Protein AF-A0A956GSJ1-F1 (afdb_monomer_lite)

Radius of gyration: 41.91 Å; chains: 1; bounding box: 74×34×111 Å

pLDDT: mean 83.81, std 15.92, range [35.88, 98.06]

Structure (mmCIF, N/CA/C/O backbone):
data_AF-A0A956GSJ1-F1
#
_entry.id   AF-A0A956GSJ1-F1
#
loop_
_atom_site.group_PDB
_atom_site.id
_atom_site.type_symbol
_atom_site.label_atom_id
_atom_site.label_alt_id
_atom_site.label_comp_id
_atom_site.label_asym_id
_atom_site.label_entity_id
_atom_site.label_seq_id
_atom_site.pdbx_PDB_ins_code
_atom_site.Cartn_x
_atom_site.Cartn_y
_atom_site.Cartn_z
_atom_site.occupancy
_atom_site.B_iso_or_equiv
_atom_site.auth_seq_id
_atom_site.auth_comp_id
_atom_site.auth_asym_id
_atom_site.auth_atom_id
_atom_site.pdbx_PDB_model_num
ATOM 1 N N . MET A 1 1 ? -12.574 -3.931 74.692 1.00 43.81 1 MET A N 1
ATOM 2 C CA . MET A 1 1 ? -13.393 -3.593 73.513 1.00 43.81 1 MET A CA 1
ATOM 3 C C . MET A 1 1 ? -14.487 -4.640 73.437 1.00 43.81 1 MET A C 1
ATOM 5 O O . MET A 1 1 ? -14.171 -5.791 73.168 1.00 43.81 1 MET A O 1
ATOM 9 N N . ALA A 1 2 ? -15.718 -4.300 73.823 1.00 47.09 2 ALA A N 1
ATOM 10 C CA . ALA A 1 2 ? -16.847 -5.205 73.630 1.00 47.09 2 ALA A CA 1
ATOM 11 C C . ALA A 1 2 ? -17.074 -5.308 72.117 1.00 47.09 2 ALA A C 1
ATOM 13 O O . ALA A 1 2 ? -17.318 -4.288 71.476 1.00 47.09 2 ALA A O 1
ATOM 14 N N . GLY A 1 3 ? -16.876 -6.493 71.537 1.00 51.91 3 GLY A N 1
ATOM 15 C CA . GLY A 1 3 ? -17.199 -6.715 70.131 1.00 51.91 3 GLY A CA 1
ATOM 16 C C . GLY A 1 3 ? -18.695 -6.501 69.959 1.00 51.91 3 GLY A C 1
ATOM 17 O O . GLY A 1 3 ? -19.477 -7.153 70.648 1.00 51.91 3 GLY A O 1
ATOM 18 N N . SER A 1 4 ? -19.090 -5.554 69.112 1.00 77.19 4 SER A N 1
ATOM 19 C CA . SER A 1 4 ? -20.494 -5.385 68.753 1.00 77.19 4 SER A CA 1
ATOM 20 C C . SER A 1 4 ? -20.992 -6.689 68.142 1.00 77.19 4 SER A C 1
ATOM 22 O O . SER A 1 4 ? -20.352 -7.234 67.239 1.00 77.19 4 SER A O 1
ATOM 24 N N . GLU A 1 5 ? -22.110 -7.195 68.653 1.00 86.00 5 GLU A N 1
ATOM 25 C CA . GLU A 1 5 ? -22.807 -8.327 68.057 1.00 86.00 5 GLU A CA 1
ATOM 26 C C . GLU A 1 5 ? -23.131 -7.998 66.592 1.00 86.00 5 GLU A C 1
ATOM 28 O O . GLU A 1 5 ? -23.510 -6.869 66.268 1.00 86.00 5 GLU A O 1
ATOM 33 N N . LEU A 1 6 ? -22.895 -8.951 65.687 1.00 87.75 6 LEU A N 1
ATOM 34 C CA . LEU A 1 6 ? -23.173 -8.745 64.269 1.00 87.75 6 LEU A CA 1
ATOM 35 C C . LEU A 1 6 ? -24.684 -8.635 64.062 1.00 87.75 6 LEU A C 1
ATOM 37 O O . LEU A 1 6 ? -25.459 -9.337 64.703 1.00 87.75 6 LEU A O 1
ATOM 41 N N . VAL A 1 7 ? -25.098 -7.756 63.151 1.00 89.19 7 VAL A N 1
ATOM 42 C CA . VAL A 1 7 ? -26.516 -7.571 62.834 1.00 89.19 7 VAL A CA 1
ATOM 43 C C . VAL A 1 7 ? -27.074 -8.841 62.186 1.00 89.19 7 VAL A C 1
ATOM 45 O O . VAL A 1 7 ? -26.512 -9.342 61.211 1.00 89.19 7 VAL A O 1
ATOM 48 N N . GLU A 1 8 ? -28.202 -9.318 62.713 1.00 94.94 8 GLU A N 1
ATOM 49 C CA . GLU A 1 8 ? -28.952 -10.479 62.221 1.00 94.94 8 GLU A CA 1
ATOM 50 C C . GLU A 1 8 ? -30.427 -10.114 61.944 1.00 94.94 8 GLU A C 1
ATOM 52 O O . GLU A 1 8 ? -30.976 -9.147 62.505 1.00 94.94 8 GLU A O 1
ATOM 57 N N . GLY A 1 9 ? -31.071 -10.928 61.101 1.00 96.31 9 GLY A N 1
ATOM 58 C CA . GLY A 1 9 ? -32.515 -10.946 60.850 1.00 96.31 9 GLY A CA 1
ATOM 59 C C . GLY A 1 9 ? -32.980 -10.088 59.671 1.00 96.31 9 GLY A C 1
ATOM 60 O O . GLY A 1 9 ? -32.191 -9.450 58.976 1.00 96.31 9 GLY A O 1
ATOM 61 N N . ASN A 1 10 ? -34.296 -10.061 59.447 1.00 97.12 10 ASN A N 1
ATOM 62 C CA . ASN A 1 10 ? -34.900 -9.280 58.368 1.00 97.12 10 ASN A CA 1
ATOM 63 C C . ASN A 1 10 ? -34.777 -7.775 58.634 1.00 97.12 10 ASN A C 1
ATOM 65 O O . ASN A 1 10 ? -35.223 -7.280 59.672 1.00 97.12 10 ASN A O 1
ATOM 69 N N . ARG A 1 11 ? -34.218 -7.044 57.667 1.00 97.06 11 ARG A N 1
ATOM 70 C CA . ARG A 1 11 ? -34.079 -5.584 57.689 1.00 97.06 11 ARG A CA 1
ATOM 71 C C . ARG A 1 11 ? -34.601 -4.995 56.390 1.00 97.06 11 ARG A C 1
ATOM 73 O O . ARG A 1 11 ? -34.436 -5.591 55.331 1.00 97.06 11 ARG A O 1
ATOM 80 N N . THR A 1 12 ? -35.203 -3.818 56.476 1.00 97.50 12 THR A N 1
ATOM 81 C CA . THR A 1 12 ? -35.438 -2.984 55.298 1.00 97.50 12 THR A CA 1
ATOM 82 C C . THR A 1 12 ? -34.156 -2.221 55.014 1.00 97.50 12 THR A C 1
ATOM 84 O O . THR A 1 12 ? -33.690 -1.487 55.891 1.00 97.50 12 THR A O 1
ATOM 87 N N . ILE A 1 13 ? -33.580 -2.432 53.833 1.00 97.38 13 ILE A N 1
ATOM 88 C CA . ILE A 1 13 ? -32.368 -1.749 53.387 1.00 97.38 13 ILE A CA 1
ATOM 89 C C . ILE A 1 13 ? -32.670 -0.969 52.110 1.00 97.38 13 ILE A C 1
ATOM 91 O O . ILE A 1 13 ? -33.260 -1.505 51.172 1.00 97.38 13 ILE A O 1
ATOM 95 N N . GLU A 1 14 ? -32.246 0.286 52.092 1.00 97.12 14 GLU A N 1
ATOM 96 C CA . GLU A 1 14 ? -32.242 1.173 50.932 1.00 97.12 14 GLU A CA 1
ATOM 97 C C . GLU A 1 14 ? -30.791 1.485 50.551 1.00 97.12 14 GLU A C 1
ATOM 99 O O . GLU A 1 14 ? -29.921 1.581 51.425 1.00 97.12 14 GLU A O 1
ATOM 104 N N . VAL A 1 15 ? -30.522 1.585 49.249 1.00 97.38 15 VAL A N 1
ATOM 105 C CA . VAL A 1 15 ? -29.175 1.800 48.707 1.00 97.38 15 VAL A CA 1
ATOM 106 C C . VAL A 1 15 ? -29.214 2.973 47.747 1.00 97.38 15 VAL A C 1
ATOM 108 O O . VAL A 1 15 ? -29.925 2.914 46.746 1.00 97.38 15 VAL A O 1
ATOM 111 N N . SER A 1 16 ? -28.395 3.981 48.020 1.00 98.00 16 SER A N 1
ATOM 112 C CA . SER A 1 16 ? -28.206 5.137 47.147 1.00 98.00 16 SER A CA 1
ATOM 113 C C . SER A 1 16 ? -26.758 5.227 46.686 1.00 98.00 16 SER A C 1
ATOM 115 O O . SER A 1 16 ? -25.822 4.915 47.434 1.00 98.00 16 SER A O 1
ATOM 117 N N . PHE A 1 17 ? -26.574 5.677 45.452 1.00 97.19 17 PHE A N 1
ATOM 118 C CA . PHE A 1 17 ? -25.281 5.786 44.793 1.00 97.19 17 PHE A CA 1
ATOM 119 C C . PHE A 1 17 ? -24.948 7.243 44.485 1.00 97.19 17 PHE A C 1
ATOM 121 O O . PHE A 1 17 ? -25.820 8.020 44.112 1.00 97.19 17 PHE A O 1
ATOM 128 N N . TYR A 1 18 ? -23.682 7.617 44.654 1.00 98.06 18 TYR A N 1
ATOM 129 C CA . TYR A 1 18 ? -23.209 8.999 44.571 1.00 98.06 18 TYR A CA 1
ATOM 130 C C . TYR A 1 18 ? -21.924 9.106 43.752 1.00 98.06 18 TYR A C 1
ATOM 132 O O . TYR A 1 18 ? -21.112 8.179 43.734 1.00 98.06 18 TYR A O 1
ATOM 140 N N . ASP A 1 19 ? -21.703 10.276 43.155 1.00 97.00 19 ASP A N 1
ATOM 141 C CA . ASP A 1 19 ? -20.495 10.617 42.385 1.00 97.00 19 ASP A CA 1
ATOM 142 C C . ASP A 1 19 ? -19.275 11.005 43.250 1.00 97.00 19 ASP A C 1
ATOM 144 O O . ASP A 1 19 ? -18.168 11.164 42.736 1.00 97.00 19 ASP A O 1
ATOM 148 N N . ALA A 1 20 ? -19.448 11.148 44.570 1.00 97.25 20 ALA A N 1
ATOM 149 C CA . ALA A 1 20 ? -18.384 11.545 45.489 1.00 97.25 20 ALA A CA 1
ATOM 150 C C . ALA A 1 20 ? -18.493 10.900 46.884 1.00 97.25 20 ALA A C 1
ATOM 152 O O . ALA A 1 20 ? -19.578 10.623 47.409 1.00 97.25 20 ALA A O 1
ATOM 153 N N . ALA A 1 21 ? -17.336 10.732 47.536 1.00 97.06 21 ALA A N 1
ATOM 154 C CA . ALA A 1 21 ? -17.237 10.188 48.893 1.00 97.06 21 ALA A CA 1
ATOM 155 C C . ALA A 1 21 ? -17.904 11.088 49.952 1.00 97.06 21 ALA A C 1
ATOM 157 O O . ALA A 1 21 ? -18.514 10.592 50.892 1.00 97.06 21 ALA A O 1
ATOM 158 N N . LEU A 1 22 ? -17.789 12.410 49.819 1.00 97.12 22 LEU A N 1
ATOM 159 C CA . LEU A 1 22 ? -18.415 13.406 50.694 1.00 97.12 22 LEU A CA 1
ATOM 160 C C . LEU A 1 22 ? -19.178 14.405 49.822 1.00 97.12 22 LEU A C 1
ATOM 162 O O . LEU A 1 22 ? -18.631 14.889 48.834 1.00 97.12 22 LEU A O 1
ATOM 166 N N . GLY A 1 23 ? -20.415 14.742 50.193 1.00 94.25 23 GLY A N 1
ATOM 167 C CA . GLY A 1 23 ? -21.270 15.594 49.356 1.00 94.25 23 GLY A CA 1
ATOM 168 C C . GLY A 1 23 ? -21.731 14.861 48.094 1.00 94.25 23 GLY A C 1
ATOM 169 O O . GLY A 1 23 ? -22.198 13.731 48.204 1.00 94.25 23 GLY A O 1
ATOM 170 N N . GLY A 1 24 ? -21.593 15.483 46.924 1.00 96.06 24 GLY A N 1
ATOM 171 C CA . GLY A 1 24 ? -21.916 14.865 45.634 1.00 96.06 24 GLY A CA 1
ATOM 172 C C . GLY A 1 24 ? -23.400 14.859 45.268 1.00 96.06 24 GLY A C 1
ATOM 173 O O . GLY A 1 24 ? -24.265 15.186 46.088 1.00 96.06 24 GLY A O 1
ATOM 174 N N . THR A 1 25 ? -23.671 14.487 44.022 1.00 97.69 25 THR A N 1
ATOM 175 C CA . THR A 1 25 ? -25.023 14.284 43.487 1.00 97.69 25 THR A CA 1
ATOM 176 C C . THR A 1 25 ? -25.398 12.814 43.640 1.00 97.69 25 THR A C 1
ATOM 178 O O . THR A 1 25 ? -24.569 11.932 43.406 1.00 97.69 25 THR A O 1
ATOM 181 N N . GLU A 1 26 ? -26.636 12.539 44.050 1.00 98.00 26 GLU A N 1
ATOM 182 C CA . GLU A 1 26 ? -27.173 11.180 43.980 1.00 98.00 26 GLU A CA 1
ATOM 183 C C . GLU A 1 26 ? -27.349 10.801 42.506 1.00 98.00 26 GLU A C 1
ATOM 185 O O . GLU A 1 26 ? -28.047 11.491 41.765 1.00 98.00 26 GLU A O 1
ATOM 190 N N . LEU A 1 27 ? -26.671 9.736 42.083 1.00 97.12 27 LEU A N 1
ATOM 191 C CA . LEU A 1 27 ? -26.747 9.200 40.727 1.00 97.12 27 LEU A CA 1
ATOM 192 C C . LEU A 1 27 ? -28.055 8.435 40.543 1.00 97.12 27 LEU A C 1
ATOM 194 O O . LEU A 1 27 ? -28.788 8.670 39.591 1.00 97.12 27 LEU A O 1
ATOM 198 N N . CYS A 1 28 ? -28.348 7.537 41.482 1.00 97.88 28 CYS A N 1
ATOM 199 C CA . CYS A 1 28 ? -29.565 6.743 41.505 1.00 97.88 28 CYS A CA 1
ATOM 200 C C . CYS A 1 28 ? -29.782 6.155 42.911 1.00 97.88 28 CYS A C 1
ATOM 202 O O . CYS A 1 28 ? -28.849 6.067 43.720 1.00 97.88 28 CYS A O 1
ATOM 204 N N . ALA A 1 29 ? -31.002 5.693 43.180 1.00 97.69 29 ALA A N 1
ATOM 205 C CA . ALA A 1 29 ? -31.349 4.965 44.393 1.00 97.69 29 ALA A CA 1
ATOM 206 C C . ALA A 1 29 ? -32.185 3.726 44.054 1.00 97.69 29 ALA A C 1
ATOM 208 O O . ALA A 1 29 ? -33.128 3.784 43.261 1.00 97.69 29 ALA A O 1
ATOM 209 N N . ALA A 1 30 ? -31.843 2.591 44.661 1.00 96.25 30 ALA A N 1
ATOM 210 C CA . ALA A 1 30 ? -32.640 1.377 44.568 1.00 96.25 30 ALA A CA 1
ATOM 211 C C . ALA A 1 30 ? -33.801 1.444 45.577 1.00 96.25 30 ALA A C 1
ATOM 213 O O . ALA A 1 30 ? -33.586 1.853 46.722 1.00 96.25 30 ALA A O 1
ATOM 214 N N . PRO A 1 31 ? -35.022 1.012 45.206 1.00 95.19 31 PRO A N 1
ATOM 215 C CA . PRO A 1 31 ? -36.160 1.040 46.120 1.00 95.19 31 PRO A CA 1
ATOM 216 C C . PRO A 1 31 ? -35.890 0.185 47.373 1.00 95.19 31 PRO A C 1
ATOM 218 O O . PRO A 1 31 ? -35.210 -0.841 47.262 1.00 95.19 31 PRO A O 1
ATOM 221 N N . PRO A 1 32 ? -36.451 0.539 48.549 1.00 97.38 32 PRO A N 1
ATOM 222 C CA . PRO A 1 32 ? -36.235 -0.213 49.782 1.00 97.38 32 PRO A CA 1
ATOM 223 C C . PRO A 1 32 ? -36.625 -1.691 49.651 1.00 97.38 32 PRO A C 1
ATOM 225 O O . PRO A 1 32 ? -37.730 -2.023 49.214 1.00 97.38 32 PRO A O 1
ATOM 228 N N . GLN A 1 33 ? -35.736 -2.591 50.076 1.00 97.62 33 GLN A N 1
ATOM 229 C CA . GLN A 1 33 ? -35.938 -4.042 50.016 1.00 97.62 33 GLN A CA 1
ATOM 230 C C . GLN A 1 33 ? -35.864 -4.656 51.412 1.00 97.62 33 GLN A C 1
ATOM 232 O O . GLN A 1 33 ? -34.955 -4.366 52.191 1.00 97.62 33 GLN A O 1
ATOM 237 N N . GLN A 1 34 ? -36.810 -5.541 51.731 1.00 97.56 34 GLN A N 1
ATOM 238 C CA . GLN A 1 34 ? -36.711 -6.377 52.923 1.00 97.56 34 GLN A CA 1
ATOM 239 C C . GLN A 1 34 ? -35.774 -7.552 52.627 1.00 97.56 34 GLN A C 1
ATOM 241 O O . GLN A 1 34 ? -36.088 -8.411 51.805 1.00 97.56 34 GLN A O 1
ATOM 246 N N . VAL A 1 35 ? -34.627 -7.592 53.301 1.00 97.44 35 VAL A N 1
ATOM 247 C CA . VAL A 1 35 ? -33.590 -8.610 53.101 1.00 97.44 35 VAL A CA 1
ATOM 248 C C . VAL A 1 35 ? -33.220 -9.264 54.426 1.00 97.44 35 VAL A C 1
ATOM 250 O O . VAL A 1 35 ? -33.191 -8.614 55.472 1.00 97.44 35 VAL A O 1
ATOM 253 N N . ASN A 1 36 ? -32.938 -10.565 54.393 1.00 97.31 36 ASN A N 1
ATOM 254 C CA . ASN A 1 36 ? -32.421 -11.268 55.560 1.00 97.31 36 ASN A CA 1
ATOM 255 C C . ASN A 1 36 ? -30.921 -10.986 55.694 1.00 97.31 36 ASN A C 1
ATOM 257 O O . ASN A 1 36 ? -30.136 -11.376 54.827 1.00 97.31 36 ASN A O 1
ATOM 261 N N . VAL A 1 37 ? -30.532 -10.311 56.772 1.00 96.62 37 VAL A N 1
ATOM 262 C CA . VAL A 1 37 ? -29.132 -10.042 57.098 1.00 96.62 37 VAL A CA 1
ATOM 263 C C . VAL A 1 37 ? -28.599 -11.216 57.909 1.00 96.62 37 VAL A C 1
ATOM 265 O O . VAL A 1 37 ? -29.199 -11.601 58.911 1.00 96.62 37 VAL A O 1
ATOM 268 N N . THR A 1 38 ? -27.485 -11.798 57.470 1.00 96.19 38 THR A N 1
ATOM 269 C CA . THR A 1 38 ? -26.804 -12.885 58.182 1.00 96.19 38 THR A CA 1
ATOM 270 C C . THR A 1 38 ? -25.388 -12.457 58.513 1.00 96.19 38 THR A C 1
ATOM 272 O O . THR A 1 38 ? -24.575 -12.260 57.608 1.00 96.19 38 THR A O 1
ATOM 275 N N . ARG A 1 39 ? -25.081 -12.302 59.801 1.00 93.56 39 ARG A N 1
ATOM 276 C CA . ARG A 1 39 ? -23.770 -11.849 60.295 1.00 93.56 39 ARG A CA 1
ATOM 277 C C . ARG A 1 39 ? -23.300 -10.541 59.640 1.00 93.56 39 ARG A C 1
ATOM 279 O O . ARG A 1 39 ? -22.131 -10.405 59.284 1.00 93.56 39 ARG A O 1
ATOM 286 N N . GLY A 1 40 ? -24.218 -9.594 59.441 1.00 91.00 40 GLY A N 1
ATOM 287 C CA . GLY A 1 40 ? -23.966 -8.321 58.755 1.00 91.00 40 GLY A CA 1
ATOM 288 C C . GLY A 1 40 ? -23.867 -8.397 57.223 1.00 91.00 40 GLY A C 1
ATOM 289 O O . GLY A 1 40 ? -23.732 -7.357 56.584 1.00 91.00 40 GLY A O 1
ATOM 290 N N . ALA A 1 41 ? -23.955 -9.585 56.617 1.00 93.00 41 ALA A N 1
ATOM 291 C CA . ALA A 1 41 ? -23.967 -9.751 55.166 1.00 93.00 41 ALA A CA 1
ATOM 292 C C . ALA A 1 41 ? -25.400 -9.784 54.617 1.00 93.00 41 ALA A C 1
ATOM 294 O O . ALA A 1 41 ? -26.297 -10.378 55.215 1.00 93.00 41 ALA A O 1
ATOM 295 N N . PHE A 1 42 ? -25.601 -9.181 53.447 1.00 95.44 42 PHE A N 1
ATOM 296 C CA . PHE A 1 42 ? -26.871 -9.173 52.723 1.00 95.44 42 PHE A CA 1
ATOM 297 C C . PHE A 1 42 ? -26.622 -9.028 51.215 1.00 95.44 42 PHE A C 1
ATOM 299 O O . PHE A 1 42 ? -25.494 -8.796 50.774 1.00 95.44 42 PHE A O 1
ATOM 306 N N . ARG A 1 43 ? -27.677 -9.189 50.413 1.00 94.19 43 ARG A N 1
ATOM 307 C CA . ARG A 1 43 ? -27.669 -8.957 48.962 1.00 94.19 43 ARG A CA 1
ATOM 308 C C . ARG A 1 43 ? -28.904 -8.150 48.586 1.00 94.19 43 ARG A C 1
ATOM 310 O O . ARG A 1 43 ? -29.983 -8.456 49.082 1.00 94.19 43 ARG A O 1
ATOM 317 N N . ILE A 1 44 ? -28.733 -7.154 47.723 1.00 93.62 44 ILE A N 1
ATOM 318 C CA . ILE A 1 44 ? -29.797 -6.267 47.236 1.00 93.62 44 ILE A CA 1
ATOM 319 C C . ILE A 1 44 ? -29.755 -6.270 45.717 1.00 93.62 44 ILE A C 1
ATOM 321 O O . ILE A 1 44 ? -28.672 -6.273 45.130 1.00 93.62 44 ILE A O 1
ATOM 325 N N . ASN A 1 45 ? -30.930 -6.291 45.092 1.00 93.06 45 ASN A N 1
ATOM 326 C CA . ASN A 1 45 ? -31.032 -6.099 43.654 1.00 93.06 45 ASN A CA 1
ATOM 327 C C . ASN A 1 45 ? -31.026 -4.597 43.341 1.00 93.06 45 ASN A C 1
ATOM 329 O O . ASN A 1 45 ? -31.867 -3.867 43.861 1.00 93.06 45 ASN A O 1
ATOM 333 N N . VAL A 1 46 ? -30.105 -4.160 42.486 1.00 93.62 46 VAL A N 1
ATOM 334 C CA . VAL A 1 46 ? -29.937 -2.756 42.077 1.00 93.62 46 VAL A CA 1
ATOM 335 C C . VAL A 1 46 ? -30.186 -2.559 40.579 1.00 93.62 46 VAL A C 1
ATOM 337 O O . VAL A 1 46 ? -29.674 -1.619 39.990 1.00 93.62 46 VAL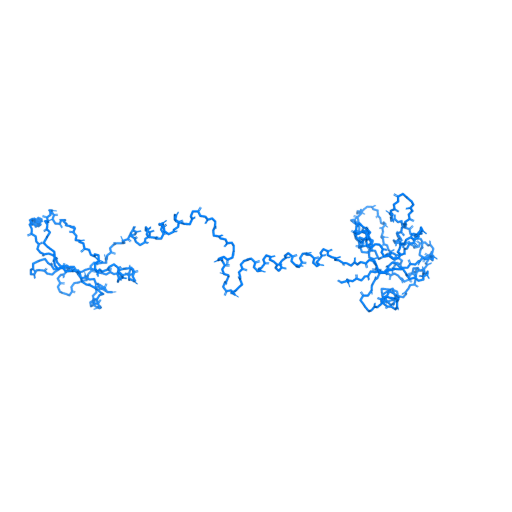 A O 1
ATOM 340 N N . SER A 1 47 ? -30.984 -3.427 39.949 1.00 90.62 47 SER A N 1
ATOM 341 C CA . SER A 1 47 ? -31.219 -3.387 38.498 1.00 90.62 47 SER A CA 1
ATOM 342 C C . SER A 1 47 ? -31.814 -2.068 37.981 1.00 90.62 47 SER A C 1
ATOM 344 O O . SER A 1 47 ? -31.669 -1.740 36.814 1.00 90.62 47 SER A O 1
ATOM 346 N N . SER A 1 48 ? -32.479 -1.285 38.837 1.00 93.94 48 SER A N 1
ATOM 347 C CA . SER A 1 48 ? -33.001 0.048 38.490 1.00 93.94 48 SER A CA 1
ATOM 348 C C . SER A 1 48 ? -31.933 1.146 38.396 1.00 93.94 48 SER A C 1
ATOM 350 O O . SER A 1 48 ? -32.289 2.286 38.142 1.00 93.94 48 SER A O 1
ATOM 352 N N . CYS A 1 49 ? -30.675 0.812 38.678 1.00 94.12 49 CYS A N 1
ATOM 353 C CA . CYS A 1 49 ? -29.521 1.710 38.749 1.00 94.12 49 CYS A CA 1
ATOM 354 C C . CYS A 1 49 ? -28.411 1.313 37.755 1.00 94.12 49 CYS A C 1
ATOM 356 O O . CYS A 1 49 ? -27.287 1.800 37.859 1.00 94.12 49 CYS A O 1
ATOM 358 N N . GLU A 1 50 ? -28.659 0.334 36.876 1.00 90.62 50 GLU A N 1
ATOM 359 C CA . GLU A 1 50 ? -27.610 -0.261 36.035 1.00 90.62 50 GLU A CA 1
ATOM 360 C C . GLU A 1 50 ? -26.981 0.764 35.086 1.00 90.62 50 GLU A C 1
ATOM 362 O O . GLU A 1 50 ? -25.754 0.861 35.043 1.00 90.62 50 GLU A O 1
ATOM 367 N N . ASP A 1 51 ? -27.802 1.574 34.415 1.00 89.94 51 ASP A N 1
ATOM 368 C CA . ASP A 1 51 ? -27.341 2.566 33.440 1.00 89.94 51 ASP A CA 1
ATOM 369 C C . ASP A 1 51 ? -26.461 3.644 34.102 1.00 89.94 51 ASP A C 1
ATOM 371 O O . ASP A 1 51 ? -25.393 3.995 33.589 1.00 89.94 51 ASP A O 1
ATOM 375 N N . GLU A 1 52 ? -26.854 4.147 35.277 1.00 92.31 52 GLU A N 1
ATOM 376 C CA . GLU A 1 52 ? -26.082 5.158 36.006 1.00 92.31 52 GLU A CA 1
ATOM 377 C C . GLU A 1 52 ? -24.767 4.597 36.557 1.00 92.31 52 GLU A C 1
ATOM 379 O O . GLU A 1 52 ? -23.739 5.282 36.535 1.00 92.31 52 GLU A O 1
ATOM 384 N N . LEU A 1 53 ? -24.774 3.345 37.025 1.00 90.00 53 LEU A N 1
ATOM 385 C CA . LEU A 1 53 ? -23.573 2.672 37.521 1.00 90.00 53 LEU A CA 1
ATOM 386 C C . LEU A 1 53 ? -22.594 2.316 36.396 1.00 90.00 53 LEU A C 1
ATOM 388 O O . LEU A 1 53 ? -21.382 2.349 36.620 1.00 90.00 53 LEU A O 1
ATOM 392 N N . GLU A 1 54 ? -23.088 2.001 35.195 1.00 85.81 54 GLU A N 1
ATOM 393 C CA . GLU A 1 54 ? -22.252 1.786 34.010 1.00 85.81 54 GLU A CA 1
ATOM 394 C C . GLU A 1 54 ? -21.608 3.096 33.532 1.00 85.81 54 GLU A C 1
ATOM 396 O O . GLU A 1 54 ? -20.423 3.118 33.187 1.00 85.81 54 GLU A O 1
ATOM 401 N N . ALA A 1 55 ? -22.348 4.207 33.588 1.00 87.62 55 ALA A N 1
ATOM 402 C CA . ALA A 1 55 ? -21.849 5.526 33.203 1.00 87.62 55 ALA A CA 1
ATOM 403 C C . ALA A 1 55 ? -20.830 6.127 34.198 1.00 87.62 55 ALA A C 1
ATOM 405 O O . ALA A 1 55 ? -20.040 6.994 33.809 1.00 87.62 55 ALA A O 1
ATOM 406 N N . ALA A 1 56 ? -20.818 5.684 35.463 1.00 90.88 56 ALA A N 1
ATOM 407 C CA . ALA A 1 56 ? -20.013 6.270 36.541 1.00 90.88 56 ALA A CA 1
ATOM 408 C C . ALA A 1 56 ? -19.070 5.246 37.227 1.00 90.88 56 ALA A C 1
ATOM 410 O O . ALA A 1 56 ? -19.371 4.725 38.307 1.00 90.88 56 ALA A O 1
ATOM 411 N N . PRO A 1 57 ? -17.859 4.992 36.687 1.00 84.75 57 PRO A N 1
ATOM 412 C CA . PRO A 1 57 ? -16.927 3.988 37.233 1.00 84.75 57 PRO A CA 1
ATOM 413 C C . PRO A 1 57 ? -16.331 4.341 38.616 1.00 84.75 57 PRO A C 1
ATOM 415 O O . PRO A 1 57 ? -15.754 3.487 39.302 1.00 84.75 57 PRO A O 1
ATOM 418 N N . ASP A 1 58 ? -16.469 5.594 39.049 1.00 91.44 58 ASP A N 1
ATOM 419 C CA . ASP A 1 58 ? -16.010 6.108 40.343 1.00 91.44 58 ASP A CA 1
ATOM 420 C C . ASP A 1 58 ? -17.186 6.355 41.313 1.00 91.44 58 ASP A C 1
ATOM 422 O O . ASP A 1 58 ? -17.259 7.385 41.972 1.00 91.44 58 ASP A O 1
ATOM 426 N N . THR A 1 59 ? -18.114 5.398 41.415 1.00 94.44 59 THR A N 1
ATOM 427 C CA . THR A 1 59 ? -19.309 5.516 42.271 1.00 94.44 59 THR A CA 1
ATOM 428 C C . THR A 1 59 ? -19.049 5.175 43.749 1.00 94.44 59 THR A C 1
ATOM 430 O O . THR A 1 59 ? -18.261 4.282 44.087 1.00 94.44 59 THR A O 1
ATOM 433 N N . PHE A 1 60 ? -19.770 5.845 44.651 1.00 96.62 60 PHE A N 1
ATOM 434 C CA . PH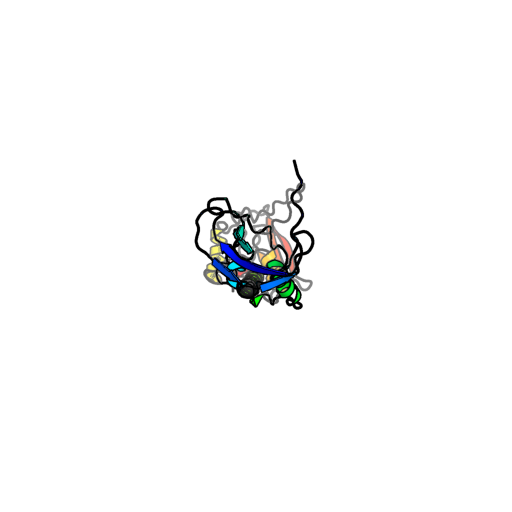E A 1 60 ? -19.782 5.635 46.102 1.00 96.62 60 PHE A CA 1
ATOM 435 C C . PHE A 1 60 ? -21.169 5.211 46.589 1.00 96.62 60 PHE A C 1
ATOM 437 O O . PHE A 1 60 ? -22.172 5.617 46.012 1.00 96.62 60 PHE A O 1
ATOM 444 N N . VAL A 1 61 ? -21.243 4.416 47.660 1.00 97.06 61 VAL A N 1
ATOM 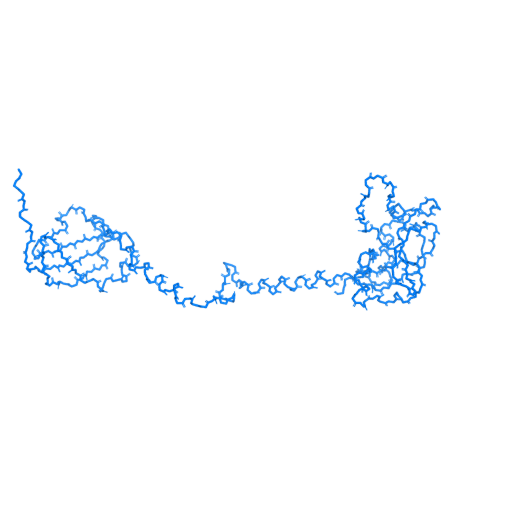445 C CA . VAL A 1 61 ? -22.513 3.859 48.158 1.00 97.06 61 VAL A CA 1
ATOM 446 C C . VAL A 1 61 ? -22.870 4.370 49.547 1.00 97.06 61 VAL A C 1
ATOM 448 O O . VAL A 1 61 ? -22.013 4.524 50.420 1.00 97.06 61 VAL A O 1
ATOM 451 N N . GLN A 1 62 ? -24.158 4.604 49.753 1.00 97.75 62 GLN A N 1
ATOM 452 C CA . GLN A 1 62 ? -24.772 4.897 51.037 1.00 97.75 62 GLN A CA 1
ATOM 453 C C . GLN A 1 62 ? -25.909 3.911 51.277 1.00 97.75 62 GLN A C 1
ATOM 455 O O . GLN A 1 62 ? -26.658 3.577 50.362 1.00 97.75 62 GLN A O 1
ATOM 460 N N . LEU A 1 63 ? -26.020 3.432 52.510 1.00 97.25 63 LEU A N 1
ATOM 461 C CA . LEU A 1 63 ? -27.039 2.481 52.926 1.00 97.25 63 LEU A CA 1
ATOM 462 C C . LEU A 1 63 ? -27.909 3.115 54.003 1.00 97.25 63 LEU A C 1
ATOM 464 O O . LEU A 1 63 ? -27.388 3.749 54.921 1.00 97.25 63 LEU A O 1
ATOM 468 N N . VAL A 1 64 ? -29.213 2.880 53.940 1.00 97.06 64 VAL A N 1
ATOM 469 C CA . VAL A 1 64 ? -30.127 3.142 55.055 1.00 97.06 64 VAL A CA 1
ATOM 470 C C . VAL A 1 64 ? -30.691 1.806 55.519 1.00 97.06 64 VAL A C 1
ATOM 472 O O . VAL A 1 64 ? -31.269 1.066 54.729 1.00 97.06 64 VAL A O 1
ATOM 475 N N . VAL A 1 65 ? -30.493 1.468 56.792 1.00 95.31 65 VAL A N 1
ATOM 476 C CA . VAL A 1 65 ? -30.958 0.223 57.415 1.00 95.31 65 VAL A CA 1
ATOM 477 C C . VAL A 1 65 ? -31.981 0.583 58.488 1.00 95.31 65 VAL A C 1
ATOM 479 O O . VAL A 1 65 ? -31.634 0.970 59.603 1.00 95.31 65 VAL A O 1
ATOM 482 N N . GLY A 1 66 ? -33.267 0.475 58.157 1.00 91.00 66 GLY A N 1
ATOM 483 C CA . GLY A 1 66 ? -34.331 0.997 59.017 1.00 91.00 66 GLY A CA 1
ATOM 484 C C . GLY A 1 66 ? -34.247 2.522 59.146 1.00 91.00 66 GLY A C 1
ATOM 485 O O . GLY A 1 66 ? -34.579 3.225 58.202 1.00 91.00 66 GLY A O 1
ATOM 486 N N . ALA A 1 67 ? -33.830 3.023 60.313 1.00 89.88 67 ALA A N 1
ATOM 487 C CA . ALA A 1 67 ? -33.644 4.458 60.567 1.00 89.88 67 ALA A CA 1
ATOM 488 C C . ALA A 1 67 ? -32.165 4.889 60.574 1.00 89.88 67 ALA A C 1
ATOM 490 O O . ALA A 1 67 ? -31.873 6.081 60.664 1.00 89.88 67 ALA A O 1
ATOM 491 N N . ASP A 1 68 ? -31.238 3.932 60.497 1.00 93.94 68 ASP A N 1
ATOM 492 C CA . ASP A 1 68 ? -29.807 4.192 60.600 1.00 93.94 68 ASP A CA 1
ATOM 493 C C . ASP A 1 68 ? -29.189 4.362 59.214 1.00 93.94 68 ASP A C 1
ATOM 495 O O . ASP A 1 68 ? -29.414 3.556 58.313 1.00 93.94 68 ASP A O 1
ATOM 499 N N . GLN A 1 69 ? -28.359 5.389 59.053 1.00 95.44 69 GLN A N 1
ATOM 500 C CA . GLN A 1 69 ? -27.651 5.673 57.810 1.00 95.44 69 GLN A CA 1
ATOM 501 C C . GLN A 1 69 ? -26.174 5.286 57.930 1.00 95.44 69 GLN A C 1
ATOM 503 O O . GLN A 1 69 ? -25.496 5.658 58.892 1.00 95.44 69 GLN A O 1
ATOM 508 N N . LEU A 1 70 ? -25.667 4.567 56.931 1.00 94.38 70 LEU A N 1
ATOM 509 C CA . LEU A 1 70 ? -24.295 4.082 56.845 1.00 94.38 70 LEU A CA 1
ATOM 510 C C . LEU A 1 70 ? -23.643 4.567 55.532 1.00 94.38 70 LEU A C 1
ATOM 512 O O . LEU A 1 70 ? -24.141 4.258 54.452 1.00 94.38 70 LEU A O 1
ATOM 516 N N . PRO A 1 71 ? -22.516 5.294 55.591 1.00 94.56 71 PRO A N 1
ATOM 517 C CA . PRO A 1 71 ? -21.892 5.805 56.808 1.00 94.56 71 PRO A CA 1
ATOM 518 C C . PRO A 1 71 ? -22.765 6.884 57.481 1.00 94.56 71 PRO A C 1
ATOM 520 O O . PRO A 1 71 ? -23.681 7.449 56.872 1.00 94.56 71 PRO A O 1
ATOM 523 N N . ALA A 1 72 ? -22.471 7.173 58.751 1.00 94.12 72 ALA A N 1
ATOM 524 C CA . ALA A 1 72 ? -23.139 8.245 59.483 1.00 94.12 72 ALA A CA 1
ATOM 525 C C . ALA A 1 72 ? -22.998 9.584 58.740 1.00 94.12 72 ALA A C 1
ATOM 527 O O . ALA A 1 72 ? -22.013 9.821 58.037 1.00 94.12 72 ALA A O 1
ATOM 528 N N . THR A 1 73 ? -23.976 10.474 58.899 1.00 93.00 73 THR A N 1
ATOM 529 C CA . THR A 1 73 ? -23.980 11.780 58.229 1.00 93.00 73 THR A CA 1
ATOM 530 C C . THR A 1 73 ? -22.667 12.534 58.459 1.00 93.00 73 THR A C 1
ATOM 532 O O . THR A 1 73 ? -22.243 12.732 59.595 1.00 93.00 73 THR A O 1
ATOM 535 N N . GLY A 1 74 ? -22.024 12.951 57.365 1.00 92.75 74 GLY A N 1
ATOM 536 C CA . GLY A 1 74 ? -20.738 13.655 57.381 1.00 92.75 74 GLY A CA 1
ATOM 537 C C . GL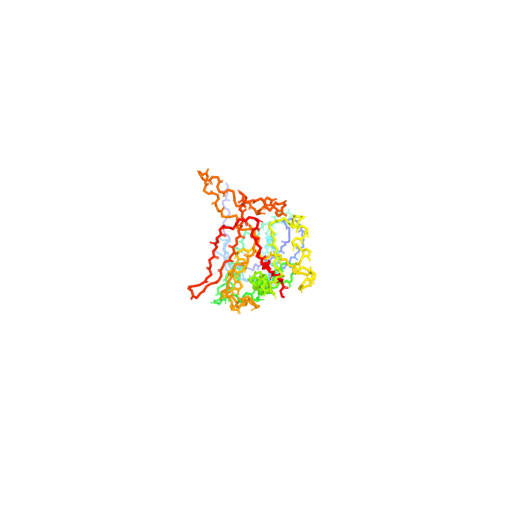Y A 1 74 ? -19.497 12.757 57.323 1.00 92.75 74 GLY A C 1
ATOM 538 O O . GLY A 1 74 ? -18.394 13.282 57.180 1.00 92.75 74 GLY A O 1
ATOM 539 N N . ALA A 1 75 ? -19.645 11.432 57.390 1.00 96.56 75 ALA A N 1
ATOM 540 C CA . ALA A 1 75 ? -18.546 10.499 57.156 1.00 96.56 75 ALA A CA 1
ATOM 541 C C . ALA A 1 75 ? -18.436 10.109 55.662 1.00 96.56 75 ALA A C 1
ATOM 543 O O . ALA A 1 75 ? -19.456 10.050 54.971 1.00 96.56 75 ALA A O 1
ATOM 544 N N . PRO A 1 76 ? -17.219 9.839 55.140 1.00 96.94 76 PRO A N 1
ATOM 545 C CA . PRO A 1 76 ? -17.028 9.493 53.733 1.00 96.94 76 PRO A CA 1
ATOM 546 C C . PRO A 1 76 ? -17.708 8.174 53.354 1.00 96.94 76 PRO A C 1
ATOM 548 O O . PRO A 1 76 ? -17.507 7.152 54.015 1.00 96.94 76 PRO A O 1
ATOM 551 N N . ARG A 1 77 ? -18.472 8.187 52.260 1.00 97.62 77 ARG A N 1
ATOM 552 C CA . ARG A 1 77 ? -19.065 6.997 51.644 1.00 97.62 77 ARG A CA 1
ATOM 553 C C . ARG A 1 77 ? -17.970 6.057 51.138 1.00 97.62 77 ARG A C 1
ATOM 555 O O . ARG A 1 77 ? -17.000 6.528 50.536 1.00 97.62 77 ARG A O 1
ATOM 562 N N . PRO A 1 78 ? -18.096 4.737 51.348 1.00 96.00 78 PRO A N 1
ATOM 563 C CA . PRO A 1 78 ? -17.203 3.778 50.720 1.00 96.00 78 PRO A CA 1
ATOM 564 C C . PRO A 1 78 ? -17.394 3.807 49.202 1.00 96.00 78 PRO A C 1
ATOM 566 O O . PRO A 1 78 ? -18.518 3.842 48.696 1.00 96.00 78 PRO A O 1
ATOM 569 N N . ARG A 1 79 ? -16.279 3.773 48.469 1.00 94.56 79 ARG A N 1
ATOM 570 C CA . ARG A 1 79 ? -16.310 3.559 47.023 1.00 94.56 79 ARG A CA 1
ATOM 571 C C . ARG A 1 79 ? -16.859 2.161 46.756 1.00 94.56 79 ARG A C 1
ATOM 573 O O . ARG A 1 79 ? -16.467 1.214 47.443 1.00 94.56 79 ARG A O 1
ATOM 580 N N . VAL A 1 80 ? -17.727 2.023 45.759 1.00 91.94 80 VAL A N 1
ATOM 581 C CA . VAL A 1 80 ? -18.149 0.709 45.274 1.00 91.94 80 VAL A CA 1
ATOM 582 C C . VAL A 1 80 ? -16.903 0.020 44.722 1.00 91.94 80 VAL A C 1
ATOM 584 O O . VAL A 1 80 ? -16.356 0.406 43.689 1.00 91.94 80 VAL A O 1
ATOM 587 N N . GLY A 1 81 ? -16.386 -0.949 45.483 1.00 79.94 81 GLY A N 1
ATOM 588 C CA . GLY A 1 81 ? -15.263 -1.777 45.064 1.00 79.94 81 GLY A CA 1
ATOM 589 C C . GLY A 1 81 ? -15.642 -2.467 43.764 1.00 79.94 81 GLY A C 1
ATOM 590 O O . GLY A 1 81 ? -16.763 -2.958 43.665 1.00 79.94 81 GLY A O 1
ATOM 591 N N . ALA A 1 82 ? -14.730 -2.404 42.787 1.00 56.91 82 ALA A N 1
ATOM 592 C CA . ALA A 1 82 ? -14.946 -2.718 41.381 1.00 56.91 82 ALA A CA 1
ATOM 593 C C . ALA A 1 82 ? -16.065 -3.741 41.162 1.00 56.91 82 ALA A C 1
ATOM 595 O O . ALA A 1 82 ? -16.014 -4.829 41.727 1.00 56.91 82 ALA A O 1
ATOM 596 N N . VAL A 1 83 ? -17.045 -3.368 40.337 1.00 55.59 83 VAL A N 1
ATOM 597 C CA . VAL A 1 83 ? -18.013 -4.251 39.680 1.00 55.59 83 VAL A CA 1
ATOM 598 C C . VAL A 1 83 ? -17.309 -4.766 38.418 1.00 55.59 83 VAL A C 1
ATOM 600 O O . VAL A 1 83 ? -17.637 -4.345 37.312 1.00 55.59 83 VAL A O 1
ATOM 603 N N . PRO A 1 84 ? -16.248 -5.592 38.499 1.00 49.72 84 PRO A N 1
ATOM 604 C CA . PRO A 1 84 ? -15.347 -5.779 37.375 1.00 49.72 84 PRO A CA 1
ATOM 605 C C . PRO A 1 84 ? -15.938 -6.799 36.396 1.00 49.72 84 PRO A C 1
ATOM 607 O O . PRO A 1 84 ? -15.353 -7.049 35.357 1.00 49.72 84 PRO A O 1
ATOM 610 N N . TYR A 1 85 ? -17.085 -7.409 36.719 1.00 50.06 85 TYR A N 1
ATOM 611 C CA . TYR A 1 85 ? -17.589 -8.581 36.021 1.00 50.06 85 TYR A CA 1
ATOM 612 C C . TYR A 1 85 ? -18.929 -8.379 35.317 1.00 50.06 85 TYR A C 1
ATOM 614 O O . TYR A 1 85 ? -19.208 -9.152 34.417 1.00 50.06 85 TYR A O 1
ATOM 622 N N . ALA A 1 86 ? -19.743 -7.370 35.647 1.00 55.94 86 ALA A N 1
ATOM 623 C CA . ALA A 1 86 ? -21.024 -7.175 34.952 1.00 55.94 86 ALA A CA 1
ATOM 624 C C . ALA A 1 86 ? -20.839 -6.407 33.630 1.00 55.94 86 ALA A C 1
ATOM 626 O O . ALA A 1 86 ? -21.172 -6.919 32.564 1.00 55.94 86 ALA A O 1
ATOM 627 N N . VAL A 1 87 ? -20.177 -5.247 33.674 1.00 53.44 87 VAL A N 1
ATOM 628 C CA . VAL A 1 87 ? -19.922 -4.415 32.480 1.00 53.44 87 VAL A CA 1
ATOM 629 C C . VAL A 1 87 ? -18.906 -5.078 31.532 1.00 53.44 87 VAL A C 1
ATOM 631 O O . VAL A 1 87 ? -19.064 -5.076 30.310 1.00 53.44 87 VAL A O 1
ATOM 634 N N . GLN A 1 88 ? -17.889 -5.762 32.076 1.00 53.53 88 GLN A N 1
ATOM 635 C CA . GLN A 1 88 ? -16.958 -6.539 31.248 1.00 53.53 88 GLN A CA 1
ATOM 636 C C . GLN A 1 88 ? -17.583 -7.825 30.688 1.00 53.53 88 GLN A C 1
ATOM 638 O O . GLN A 1 88 ? -17.173 -8.255 29.611 1.00 53.53 88 GLN A O 1
ATOM 643 N N . ALA A 1 89 ? -18.585 -8.427 31.344 1.00 59.31 89 ALA A N 1
ATOM 644 C CA . ALA A 1 89 ? -19.280 -9.587 30.781 1.00 59.31 89 ALA A CA 1
ATOM 645 C C . ALA A 1 89 ? -20.118 -9.214 29.554 1.00 59.31 89 ALA A C 1
ATOM 647 O O . ALA A 1 89 ? -20.120 -9.976 28.594 1.00 59.31 89 ALA A O 1
ATOM 648 N N . ILE A 1 90 ? -20.755 -8.038 29.520 1.00 59.25 90 ILE A N 1
ATOM 649 C CA . ILE A 1 90 ? -21.452 -7.556 28.313 1.00 59.25 90 ILE A CA 1
ATOM 650 C C . ILE A 1 90 ? -20.452 -7.333 27.171 1.00 59.25 90 ILE A C 1
ATOM 652 O O . ILE A 1 90 ? -20.693 -7.759 26.038 1.00 59.25 90 ILE A O 1
ATOM 656 N N . SER A 1 91 ? -19.279 -6.773 27.477 1.00 59.28 91 SER A N 1
ATOM 657 C CA . SER A 1 91 ? -18.193 -6.630 26.497 1.00 59.28 91 SER A CA 1
ATOM 658 C C . SER A 1 91 ? -17.676 -7.995 26.007 1.00 59.28 91 SER A C 1
ATOM 660 O O . SER A 1 91 ? -17.447 -8.181 24.812 1.00 59.28 91 SER A O 1
ATOM 662 N N . ALA A 1 92 ? -17.563 -8.989 26.896 1.00 58.38 92 ALA A N 1
ATOM 663 C CA . ALA A 1 92 ? -17.150 -10.350 26.552 1.00 58.38 92 ALA A CA 1
ATOM 664 C C . ALA A 1 92 ? -18.221 -11.125 25.761 1.00 58.38 92 ALA A C 1
ATOM 666 O O . ALA A 1 92 ? -17.873 -11.879 24.856 1.00 58.38 92 ALA A O 1
ATOM 667 N N . VAL A 1 93 ? -19.511 -10.920 26.044 1.00 63.19 93 VAL A N 1
ATOM 668 C CA . VAL A 1 93 ? -20.632 -11.493 25.275 1.00 63.19 93 VAL A CA 1
ATOM 669 C C . VAL A 1 93 ? -20.693 -10.871 23.884 1.00 63.19 93 VAL A C 1
ATOM 671 O O . VAL A 1 93 ? -20.849 -11.586 22.897 1.00 63.19 93 VAL A O 1
ATOM 674 N N . THR A 1 94 ? -20.489 -9.559 23.777 1.00 59.75 94 THR A N 1
ATOM 675 C CA . THR A 1 94 ? -20.395 -8.873 22.480 1.00 59.75 94 THR A CA 1
ATOM 676 C C . THR A 1 94 ? -19.212 -9.402 21.663 1.00 59.75 94 THR A C 1
ATOM 678 O O . THR A 1 94 ? -19.371 -9.687 20.478 1.00 59.75 94 THR A O 1
ATOM 681 N N . ALA A 1 95 ? -18.059 -9.642 22.297 1.00 57.16 95 ALA A N 1
ATOM 682 C CA . ALA A 1 95 ? -16.901 -10.258 21.647 1.00 57.16 95 ALA A CA 1
ATOM 683 C C . ALA A 1 95 ? -17.135 -11.732 21.258 1.00 57.16 95 ALA A C 1
ATOM 685 O O . ALA A 1 95 ? -16.731 -12.148 20.176 1.00 57.16 95 ALA A O 1
ATOM 686 N N . ALA A 1 96 ? -17.819 -12.517 22.095 1.00 60.72 96 ALA A N 1
ATOM 687 C CA . ALA A 1 96 ? -18.155 -13.912 21.804 1.00 60.72 96 ALA A CA 1
ATOM 688 C C . ALA A 1 96 ? -19.201 -14.053 20.680 1.00 60.72 96 ALA A C 1
ATOM 690 O O . ALA A 1 96 ? -19.198 -15.047 19.954 1.00 60.72 96 ALA A O 1
ATOM 691 N N . ASN A 1 97 ? -20.063 -13.047 20.501 1.00 58.72 97 ASN A N 1
ATOM 692 C CA . ASN A 1 97 ? -21.044 -12.993 19.416 1.00 58.72 97 ASN A CA 1
ATOM 693 C C . ASN A 1 97 ? -20.440 -12.556 18.069 1.00 58.72 97 ASN A C 1
ATOM 695 O O . ASN A 1 97 ? -21.072 -12.766 17.032 1.00 58.72 97 ASN A O 1
ATOM 699 N N . LEU A 1 98 ? -19.196 -12.058 18.039 1.00 58.44 98 LEU A N 1
ATOM 700 C CA . LEU A 1 98 ? -18.392 -11.929 16.815 1.00 58.44 98 LEU A CA 1
ATOM 701 C C . LEU A 1 98 ? -17.837 -13.305 16.396 1.00 58.44 98 LEU A C 1
ATOM 703 O O . LEU A 1 98 ? -16.636 -13.508 16.249 1.00 58.44 98 LEU A O 1
ATOM 707 N N . SER A 1 99 ? -18.725 -14.284 16.217 1.00 58.97 99 SER A N 1
ATOM 708 C CA . SER A 1 99 ? -18.377 -15.642 15.765 1.00 58.97 99 SER A CA 1
ATOM 709 C C . SER A 1 99 ? -17.962 -15.701 14.287 1.00 58.97 99 SER A C 1
ATOM 711 O O . SER A 1 99 ? -17.450 -16.716 13.817 1.00 58.97 99 SER A O 1
ATOM 713 N N . SER A 1 100 ? -18.135 -14.600 13.556 1.00 60.84 100 SER A N 1
ATOM 714 C CA . SER A 1 100 ? -17.621 -14.400 12.207 1.00 60.84 100 SER A CA 1
ATOM 715 C C . SER A 1 100 ? -16.548 -13.317 12.214 1.00 60.84 100 SER A C 1
ATOM 717 O O . SER A 1 100 ? -16.741 -12.271 12.834 1.00 60.84 100 SER A O 1
ATOM 719 N N . SER A 1 101 ? -15.462 -13.538 11.463 1.00 59.09 101 SER A N 1
ATOM 720 C CA . SER A 1 101 ? -14.533 -12.479 11.049 1.00 59.09 101 SER A CA 1
ATOM 721 C C . SER A 1 101 ? -15.338 -11.237 10.678 1.00 59.09 101 SER A C 1
ATOM 723 O O . SER A 1 101 ? -16.152 -11.303 9.757 1.00 59.09 101 SER A O 1
ATOM 725 N N . LEU A 1 102 ? -15.123 -10.122 11.381 1.00 56.66 102 LEU A N 1
ATOM 726 C CA . LEU A 1 102 ? -15.632 -8.830 10.931 1.00 56.66 102 LEU A CA 1
ATOM 727 C C . LEU A 1 102 ? -15.185 -8.665 9.471 1.00 56.66 102 LEU A C 1
ATOM 729 O O . LEU A 1 102 ? -13.988 -8.804 9.194 1.00 56.66 102 LEU A O 1
ATOM 733 N N . PRO A 1 103 ? -16.107 -8.466 8.517 1.00 60.53 103 PRO A N 1
ATOM 734 C CA . PRO A 1 103 ? -15.700 -8.229 7.144 1.00 60.53 103 PRO A CA 1
ATOM 735 C C . PRO A 1 103 ? -14.830 -6.969 7.134 1.00 60.53 103 PRO A C 1
ATOM 737 O O . PRO A 1 103 ? -15.128 -6.004 7.837 1.00 60.53 103 PRO A O 1
ATOM 740 N N . ALA A 1 104 ? -13.741 -6.966 6.360 1.00 57.91 104 ALA A N 1
ATOM 741 C CA . ALA A 1 104 ? -12.793 -5.845 6.310 1.00 57.91 104 ALA A CA 1
ATOM 742 C C . ALA A 1 104 ? -13.458 -4.502 5.932 1.00 57.91 104 ALA A C 1
ATOM 744 O O . ALA A 1 104 ? -12.918 -3.430 6.200 1.00 57.91 104 ALA A O 1
ATOM 745 N N . THR A 1 105 ? -14.661 -4.554 5.357 1.00 57.25 105 THR A N 1
ATOM 746 C CA . THR A 1 105 ? -15.528 -3.406 5.079 1.00 57.25 105 THR A CA 1
ATOM 747 C C . THR A 1 105 ? -16.091 -2.721 6.327 1.00 57.25 105 THR A C 1
ATOM 749 O O . THR A 1 105 ? -16.469 -1.561 6.229 1.00 57.25 105 THR A O 1
ATOM 752 N N . ALA A 1 106 ? -16.138 -3.391 7.484 1.00 58.06 106 ALA A N 1
ATOM 753 C CA . ALA A 1 106 ? -16.675 -2.847 8.736 1.00 58.06 106 ALA A CA 1
ATOM 754 C C . ALA A 1 106 ? -15.634 -2.080 9.573 1.00 58.06 106 ALA A C 1
ATOM 756 O O . ALA A 1 106 ? -15.977 -1.507 10.604 1.00 58.06 106 ALA A O 1
ATOM 757 N N . VAL A 1 107 ? -14.363 -2.074 9.153 1.00 67.12 107 VAL A N 1
ATOM 758 C CA . VAL A 1 107 ? -13.299 -1.333 9.836 1.00 67.12 107 VAL A CA 1
ATOM 759 C C . VAL A 1 107 ? -13.066 -0.021 9.098 1.00 67.12 107 VAL A C 1
ATOM 761 O O . VAL A 1 107 ? -12.331 0.045 8.107 1.00 67.12 107 VAL A O 1
ATOM 764 N N . GLU A 1 108 ? -13.707 1.033 9.591 1.00 65.50 108 GLU A N 1
ATOM 765 C CA . GLU A 1 108 ? -13.379 2.402 9.214 1.00 65.50 108 GLU A CA 1
ATOM 766 C C . GLU A 1 108 ? -12.118 2.836 9.961 1.00 65.50 108 GLU A C 1
ATOM 768 O O . GLU A 1 108 ? -12.004 2.713 11.182 1.00 65.50 108 GLU A O 1
ATOM 773 N N . THR A 1 109 ? -11.130 3.327 9.219 1.00 69.19 109 THR A N 1
ATOM 774 C CA . THR A 1 109 ? -9.983 3.993 9.840 1.00 69.19 109 THR A CA 1
ATOM 775 C C . THR A 1 109 ? -10.395 5.393 10.296 1.00 69.19 109 THR A C 1
ATOM 777 O O . THR A 1 109 ? -11.348 5.964 9.773 1.00 69.19 109 THR A O 1
ATOM 780 N N . THR A 1 110 ? -9.652 6.003 11.223 1.00 69.19 110 THR A N 1
ATOM 781 C CA . THR A 1 110 ? -9.903 7.369 11.737 1.00 69.19 110 THR A CA 1
ATOM 782 C C . THR A 1 110 ? -9.992 8.445 10.632 1.00 69.19 110 THR A C 1
ATOM 784 O O . THR A 1 110 ? -10.449 9.551 10.889 1.00 69.19 110 THR A O 1
ATOM 787 N N . GLY A 1 111 ? -9.580 8.129 9.396 1.00 70.06 111 GLY A N 1
ATOM 788 C CA . GLY A 1 111 ? -9.723 8.977 8.208 1.00 70.06 111 GLY A CA 1
ATOM 789 C C . GLY A 1 111 ? -10.952 8.698 7.330 1.00 70.06 111 GLY A C 1
ATOM 790 O O . GLY A 1 111 ? -10.987 9.185 6.203 1.00 70.06 111 GLY A O 1
ATOM 791 N N . GLY A 1 112 ? -11.923 7.891 7.775 1.00 68.19 112 GLY A N 1
ATOM 792 C CA . GLY A 1 112 ? -13.175 7.629 7.045 1.00 68.19 112 GLY A CA 1
ATOM 793 C C . GLY A 1 112 ? -13.032 6.760 5.789 1.00 68.19 112 GLY A C 1
ATOM 794 O O . GLY A 1 112 ? -13.980 6.609 5.027 1.00 68.19 112 GLY A O 1
ATOM 795 N N . THR A 1 113 ? -11.854 6.181 5.546 1.00 72.00 113 THR A N 1
ATOM 796 C CA . THR A 1 113 ? -11.645 5.186 4.485 1.00 72.00 113 THR A CA 1
ATOM 797 C C . THR A 1 113 ? -11.688 3.796 5.098 1.00 72.00 113 THR A C 1
ATOM 799 O O . THR A 1 113 ? -10.984 3.521 6.080 1.00 72.00 113 THR A O 1
ATOM 802 N N . SER A 1 114 ? -12.512 2.919 4.521 1.00 80.88 114 SER A N 1
ATOM 803 C CA . SER A 1 114 ? -12.536 1.511 4.908 1.00 80.88 114 SER A CA 1
ATOM 804 C C . SER A 1 114 ? -11.198 0.854 4.566 1.00 80.88 114 SER A C 1
ATOM 806 O O . SER A 1 114 ? -10.502 1.259 3.627 1.00 80.88 114 SER A O 1
ATOM 808 N N . VAL A 1 115 ? -10.821 -0.177 5.323 1.00 78.56 115 VAL A N 1
ATOM 809 C CA . VAL A 1 115 ? -9.630 -0.981 5.004 1.00 78.56 115 VAL A CA 1
ATOM 810 C C . VAL A 1 115 ? -9.724 -1.547 3.583 1.00 78.56 115 VAL A C 1
ATOM 812 O O . VAL A 1 115 ? -8.729 -1.528 2.863 1.00 78.56 115 VAL A O 1
ATOM 815 N N . GLN A 1 116 ? -10.924 -1.949 3.152 1.00 80.56 116 GLN A N 1
ATOM 816 C CA . GLN A 1 116 ? -11.163 -2.434 1.793 1.00 80.56 116 GLN A CA 1
ATOM 817 C C . GLN A 1 116 ? -10.810 -1.386 0.730 1.00 80.56 116 GLN A C 1
ATOM 819 O O . GLN A 1 116 ? -10.062 -1.696 -0.187 1.00 80.56 116 GLN A O 1
ATOM 824 N N . ALA A 1 117 ? -11.233 -0.129 0.895 1.00 75.88 117 ALA A N 1
ATOM 825 C CA . ALA A 1 117 ? -10.900 0.929 -0.061 1.00 75.88 117 ALA A CA 1
ATOM 826 C C . ALA A 1 117 ? -9.381 1.159 -0.181 1.00 75.88 117 ALA A C 1
ATOM 828 O O . ALA A 1 117 ? -8.880 1.500 -1.250 1.00 75.88 117 ALA A O 1
ATOM 829 N N . ARG A 1 118 ? -8.626 0.955 0.909 1.00 80.88 118 ARG A N 1
ATOM 830 C CA . ARG A 1 118 ? -7.156 1.028 0.880 1.00 80.88 118 ARG A CA 1
ATOM 831 C C . ARG A 1 118 ? -6.529 -0.175 0.180 1.00 80.88 118 ARG A C 1
ATOM 833 O O . ARG A 1 118 ? -5.505 -0.002 -0.471 1.00 80.88 118 ARG A O 1
ATOM 840 N N . ILE A 1 119 ? -7.108 -1.366 0.327 1.00 85.38 119 ILE A N 1
ATOM 841 C CA . ILE A 1 119 ? -6.669 -2.567 -0.395 1.00 85.38 119 ILE A CA 1
ATOM 842 C C . ILE A 1 119 ? -6.899 -2.367 -1.894 1.00 85.38 119 ILE A C 1
ATOM 844 O O . ILE A 1 119 ? -5.946 -2.492 -2.656 1.00 85.38 119 ILE A O 1
ATOM 848 N N . ASP A 1 120 ? -8.095 -1.938 -2.295 1.00 83.12 120 ASP A N 1
ATOM 849 C CA . ASP A 1 120 ? -8.438 -1.699 -3.702 1.00 83.12 120 ASP A CA 1
ATOM 850 C C . ASP A 1 120 ? -7.519 -0.629 -4.340 1.00 83.12 120 ASP A C 1
ATOM 852 O O . ASP A 1 120 ? -7.071 -0.770 -5.482 1.00 83.12 120 ASP A O 1
ATOM 856 N N . ASP A 1 121 ? -7.174 0.431 -3.596 1.00 84.69 121 ASP A N 1
ATOM 857 C CA . ASP A 1 121 ? -6.207 1.456 -4.028 1.00 84.69 121 ASP A CA 1
ATOM 858 C C . ASP A 1 121 ? -4.783 0.892 -4.177 1.00 84.69 121 ASP A C 1
ATOM 860 O O . ASP A 1 121 ? -4.089 1.204 -5.148 1.00 84.69 121 ASP A O 1
ATOM 864 N N . ILE A 1 122 ? -4.341 0.035 -3.252 1.00 82.94 122 ILE A N 1
ATOM 865 C CA . ILE A 1 122 ? -3.036 -0.635 -3.345 1.00 82.94 122 ILE A CA 1
ATOM 866 C C . ILE A 1 122 ? -3.002 -1.582 -4.544 1.00 82.94 122 ILE A C 1
ATOM 868 O O . ILE A 1 122 ? -2.025 -1.556 -5.288 1.00 82.94 122 ILE A O 1
ATOM 872 N N . GLU A 1 123 ? -4.044 -2.382 -4.760 1.00 87.00 123 GLU A N 1
ATOM 873 C CA . GLU A 1 123 ? -4.142 -3.293 -5.905 1.00 87.00 123 GLU A CA 1
ATOM 874 C C . GLU A 1 123 ? -4.150 -2.520 -7.228 1.00 87.00 123 GLU A C 1
ATOM 876 O O . GLU A 1 123 ? -3.435 -2.882 -8.162 1.00 87.00 123 GLU A O 1
ATOM 881 N N . THR A 1 124 ? -4.856 -1.388 -7.284 1.00 81.56 124 THR A N 1
ATOM 882 C CA . THR A 1 124 ? -4.852 -0.493 -8.452 1.00 81.56 124 THR A CA 1
ATOM 883 C C . THR A 1 124 ? -3.462 0.096 -8.712 1.00 81.56 124 THR A C 1
ATOM 885 O O . THR A 1 124 ? -2.989 0.116 -9.852 1.00 81.56 124 THR A O 1
ATOM 888 N N . LYS A 1 125 ? -2.769 0.555 -7.662 1.00 81.44 125 LYS A N 1
ATOM 889 C CA . LYS A 1 125 ? -1.392 1.072 -7.761 1.00 81.44 125 LYS A CA 1
ATOM 890 C C . LYS A 1 125 ? -0.393 -0.012 -8.134 1.00 81.44 125 LYS A C 1
ATOM 892 O O . LYS A 1 125 ? 0.542 0.254 -8.882 1.00 81.44 125 LYS A O 1
ATOM 897 N N . LEU A 1 126 ? -0.578 -1.226 -7.631 1.00 82.44 126 LEU A N 1
ATOM 898 C CA . LEU A 1 126 ? 0.248 -2.360 -8.008 1.00 82.44 126 LEU A CA 1
ATOM 899 C C . LEU A 1 126 ? 0.020 -2.704 -9.479 1.00 82.44 126 LEU A C 1
ATOM 901 O O . LEU A 1 126 ? 0.996 -2.841 -10.202 1.00 82.44 126 LEU A O 1
ATOM 905 N N . GLY A 1 127 ? -1.229 -2.717 -9.950 1.00 78.12 127 GLY A N 1
ATOM 906 C CA . GLY A 1 127 ? -1.553 -2.916 -11.362 1.00 78.12 127 GLY A CA 1
ATOM 907 C C . GLY A 1 127 ? -0.924 -1.864 -12.283 1.00 78.12 127 GLY A C 1
ATOM 908 O O . GLY A 1 127 ? -0.439 -2.208 -13.359 1.00 78.12 127 GLY A O 1
ATOM 909 N N . SER A 1 128 ? -0.853 -0.595 -11.863 1.00 74.25 128 SER A N 1
ATOM 910 C CA . SER A 1 128 ? -0.203 0.462 -12.656 1.00 74.25 128 SER A CA 1
ATOM 911 C C . SER A 1 128 ? 1.329 0.404 -12.609 1.00 74.25 128 SER A C 1
ATOM 913 O O . SER A 1 128 ? 1.987 0.627 -13.628 1.00 74.25 128 SER A O 1
ATOM 915 N N . LEU A 1 129 ? 1.914 0.041 -11.464 1.00 74.00 129 LEU A N 1
ATOM 916 C CA . LEU A 1 129 ? 3.351 -0.234 -11.347 1.00 74.00 129 LEU A CA 1
ATOM 917 C C . LEU A 1 129 ? 3.754 -1.472 -12.146 1.00 74.00 129 LEU A C 1
ATOM 919 O O . LEU A 1 129 ? 4.825 -1.502 -12.757 1.00 74.00 129 LEU A O 1
ATOM 923 N N . GLU A 1 130 ? 2.890 -2.482 -12.159 1.00 79.06 130 GLU A N 1
ATOM 924 C CA . GLU A 1 130 ? 3.056 -3.651 -12.993 1.00 79.06 130 GLU A CA 1
ATOM 925 C C . GLU A 1 130 ? 2.948 -3.252 -14.453 1.00 79.06 130 GLU A C 1
ATOM 927 O O . GLU A 1 130 ? 3.872 -3.595 -15.175 1.00 79.06 130 GLU A O 1
ATOM 932 N N . ALA A 1 131 ? 1.946 -2.482 -14.894 1.00 79.75 131 ALA A N 1
ATOM 933 C CA . ALA A 1 131 ? 1.771 -2.090 -16.299 1.00 79.75 131 ALA A CA 1
ATOM 934 C C . ALA A 1 131 ? 3.069 -1.577 -16.941 1.00 79.75 131 ALA A C 1
ATOM 936 O O . ALA A 1 131 ? 3.404 -2.024 -18.039 1.00 79.75 131 ALA A O 1
ATOM 937 N N . GLY A 1 132 ? 3.870 -0.805 -16.196 1.00 83.75 132 GLY A N 1
ATOM 938 C CA . GLY A 1 132 ? 5.239 -0.449 -16.565 1.00 83.75 132 GLY A CA 1
ATOM 939 C C . GLY A 1 132 ? 5.345 0.219 -17.943 1.00 83.75 132 GLY A C 1
ATOM 940 O O . GLY A 1 132 ? 4.346 0.513 -18.598 1.00 83.75 132 GLY A O 1
ATOM 941 N N . PRO A 1 133 ? 6.563 0.507 -18.407 1.00 88.12 133 PRO A N 1
ATOM 942 C CA . PRO A 1 133 ? 6.739 1.065 -19.732 1.00 88.12 133 PRO A CA 1
ATOM 943 C C . PRO A 1 133 ? 6.746 -0.030 -20.799 1.00 88.12 133 PRO A C 1
ATOM 945 O O . PRO A 1 133 ? 7.259 -1.136 -20.605 1.00 88.12 133 PRO A O 1
ATOM 948 N N . VAL A 1 134 ? 6.167 0.306 -21.944 1.00 91.69 134 VAL A N 1
ATOM 949 C CA . VAL A 1 134 ? 5.890 -0.608 -23.049 1.00 91.69 134 VAL A CA 1
ATOM 950 C C . VAL A 1 134 ? 6.685 -0.183 -24.274 1.00 91.69 134 VAL A C 1
ATOM 952 O O . VAL A 1 134 ? 6.811 1.016 -24.522 1.00 91.69 134 VAL A O 1
ATOM 955 N N . ILE A 1 135 ? 7.202 -1.134 -25.058 1.00 92.69 135 ILE A N 1
ATOM 956 C CA . ILE A 1 135 ? 7.903 -0.826 -26.309 1.00 92.69 135 ILE A CA 1
ATOM 957 C C . ILE A 1 135 ? 6.925 -0.142 -27.271 1.00 92.69 135 ILE A C 1
ATOM 959 O O . ILE A 1 135 ? 5.942 -0.738 -27.713 1.00 92.69 135 ILE A O 1
ATOM 963 N N . VAL A 1 136 ? 7.228 1.104 -27.631 1.00 92.88 136 VAL A N 1
ATOM 964 C CA . VAL A 1 136 ? 6.451 1.882 -28.609 1.00 92.88 136 VAL A CA 1
ATOM 965 C C . VAL A 1 136 ? 7.042 1.808 -30.014 1.00 92.88 136 VAL A C 1
ATOM 967 O O . VAL A 1 136 ? 6.328 2.021 -30.991 1.00 92.88 136 VAL A O 1
ATOM 970 N N . GLY A 1 137 ? 8.321 1.444 -30.131 1.00 91.88 137 GLY A N 1
ATOM 971 C CA . GLY A 1 137 ? 8.966 1.175 -31.409 1.00 91.88 137 GLY A CA 1
ATOM 972 C C . GLY A 1 137 ? 10.478 1.354 -31.366 1.00 91.88 137 GLY A C 1
ATOM 973 O O . GLY A 1 137 ? 11.096 1.379 -30.302 1.00 91.88 137 GLY A O 1
ATOM 974 N N . THR A 1 138 ? 11.077 1.472 -32.547 1.00 93.50 138 THR A N 1
ATOM 975 C CA . THR A 1 138 ? 12.516 1.683 -32.736 1.00 93.50 138 THR A CA 1
ATOM 976 C C . THR A 1 138 ? 12.775 2.917 -33.596 1.00 93.50 138 THR A C 1
ATOM 978 O O . THR A 1 138 ? 12.050 3.144 -34.565 1.00 93.50 138 THR A O 1
ATOM 981 N N . THR A 1 139 ? 13.814 3.693 -33.292 1.00 92.19 139 THR A N 1
ATOM 982 C CA . THR A 1 139 ? 14.226 4.842 -34.123 1.00 92.19 139 THR A CA 1
ATOM 983 C C . THR A 1 139 ? 14.939 4.396 -35.411 1.00 92.19 139 THR A C 1
ATOM 985 O O . THR A 1 139 ? 15.105 3.205 -35.674 1.00 92.19 139 THR A O 1
ATOM 988 N N . THR A 1 140 ? 15.410 5.352 -36.219 1.00 92.69 140 THR A N 1
ATOM 989 C CA . THR A 1 140 ? 16.437 5.104 -37.250 1.00 92.69 140 THR A CA 1
ATOM 990 C C . THR A 1 140 ? 17.752 4.636 -36.622 1.00 92.69 140 THR A C 1
ATOM 992 O O . THR A 1 140 ? 17.892 4.675 -35.407 1.00 92.69 140 THR A O 1
ATOM 995 N N . GLN A 1 141 ? 18.731 4.191 -37.415 1.00 94.44 141 GLN A N 1
ATOM 996 C CA . GLN A 1 141 ? 20.020 3.750 -36.874 1.00 94.44 141 GLN A CA 1
ATOM 997 C C . GLN A 1 141 ? 20.876 4.915 -36.342 1.00 94.44 141 GLN A C 1
ATOM 999 O O . GLN A 1 141 ? 20.942 5.975 -36.964 1.00 94.44 141 GLN A O 1
ATOM 1004 N N . HIS A 1 142 ? 21.556 4.686 -35.217 1.00 92.62 142 HIS A N 1
ATOM 1005 C CA . HIS A 1 142 ? 22.410 5.636 -34.504 1.00 92.62 142 HIS A CA 1
ATOM 1006 C C . HIS A 1 142 ? 23.695 4.951 -34.016 1.00 92.62 142 HIS A C 1
ATOM 1008 O O . HIS A 1 142 ? 23.694 3.761 -33.701 1.00 92.62 142 HIS A O 1
ATOM 1014 N N . THR A 1 143 ? 24.788 5.707 -33.906 1.00 94.38 143 THR A N 1
ATOM 1015 C CA . THR A 1 143 ? 26.006 5.275 -33.195 1.00 94.38 143 THR A CA 1
ATOM 1016 C C . THR A 1 143 ? 25.914 5.600 -31.701 1.00 94.38 143 THR A C 1
ATOM 1018 O O . THR A 1 143 ? 24.945 6.204 -31.252 1.00 94.38 143 THR A O 1
ATOM 1021 N N . GLY A 1 144 ? 26.921 5.257 -30.904 1.00 86.75 144 GLY A N 1
ATOM 1022 C CA . GLY A 1 144 ? 26.966 5.571 -29.473 1.00 86.75 144 GLY A CA 1
ATOM 1023 C C . GLY A 1 144 ? 27.115 7.061 -29.132 1.00 86.75 144 GLY A C 1
ATOM 1024 O O . GLY A 1 144 ? 26.846 7.441 -28.000 1.00 86.75 144 GLY A O 1
ATOM 1025 N N . ASN A 1 145 ? 27.508 7.934 -30.072 1.00 91.56 145 ASN A N 1
ATOM 1026 C CA . ASN A 1 145 ? 27.667 9.372 -29.811 1.00 91.56 145 ASN A CA 1
ATOM 1027 C C . ASN A 1 145 ? 26.385 10.145 -30.152 1.00 91.56 145 ASN A C 1
ATOM 1029 O O . ASN A 1 145 ? 26.230 10.639 -31.269 1.00 91.56 145 ASN A O 1
ATOM 1033 N N . GLN A 1 146 ? 25.474 10.240 -29.187 1.00 91.31 146 GLN A N 1
ATOM 1034 C CA . GLN A 1 146 ? 24.157 10.866 -29.336 1.00 91.31 146 GLN A CA 1
ATOM 1035 C C . GLN A 1 146 ? 23.999 12.104 -28.449 1.00 91.31 146 GLN A C 1
ATOM 1037 O O . GLN A 1 146 ? 22.906 12.380 -27.962 1.00 91.31 146 GLN A O 1
ATOM 1042 N N . SER A 1 147 ? 25.080 12.853 -28.206 1.00 92.00 147 SER A N 1
ATOM 1043 C CA . SER A 1 147 ? 25.064 14.039 -27.328 1.00 92.00 147 SER A CA 1
ATOM 1044 C C . SER A 1 147 ? 24.553 13.735 -25.910 1.00 92.00 147 SER A C 1
ATOM 1046 O O . SER A 1 147 ? 23.953 14.582 -25.244 1.00 92.00 147 SER A O 1
ATOM 1048 N N . GLY A 1 148 ? 24.778 12.507 -25.449 1.00 88.88 148 GLY A N 1
ATOM 1049 C CA . GLY A 1 148 ? 24.399 12.036 -24.129 1.00 88.88 148 GLY A CA 1
ATOM 1050 C C . GLY A 1 148 ? 22.926 11.652 -23.946 1.00 88.88 148 GLY A C 1
ATOM 1051 O O . GLY A 1 148 ? 22.168 11.472 -24.901 1.00 88.88 148 GLY A O 1
ATOM 1052 N N . LEU A 1 149 ? 22.505 11.550 -22.678 1.00 86.19 149 LEU A N 1
ATOM 1053 C CA . LEU A 1 149 ? 21.127 11.222 -22.274 1.00 86.19 149 LEU A CA 1
ATOM 1054 C C . LEU A 1 149 ? 20.076 12.134 -22.942 1.00 86.19 149 LEU A C 1
ATOM 1056 O O . LEU A 1 149 ? 19.016 11.674 -23.367 1.00 86.19 149 LEU A O 1
ATOM 1060 N N . ALA A 1 150 ? 20.365 13.431 -23.053 1.00 89.31 150 ALA A N 1
ATOM 1061 C CA . ALA A 1 150 ? 19.426 14.394 -23.619 1.00 89.31 150 ALA A CA 1
ATOM 1062 C C . ALA A 1 150 ? 19.136 14.123 -25.104 1.00 89.31 150 ALA A C 1
ATOM 1064 O O . ALA A 1 150 ? 17.976 14.180 -25.516 1.00 89.31 150 ALA A O 1
ATOM 1065 N N . GLY A 1 151 ? 20.156 13.786 -25.901 1.00 90.44 151 GLY A N 1
ATOM 1066 C CA . GLY A 1 151 ? 19.957 13.505 -27.321 1.00 90.44 151 GLY A CA 1
ATOM 1067 C C . GLY A 1 151 ? 19.218 12.189 -27.561 1.00 90.44 151 GLY A C 1
ATOM 1068 O O . GLY A 1 151 ? 18.274 12.174 -28.350 1.00 90.44 151 GLY A O 1
ATOM 1069 N N . ARG A 1 152 ? 19.523 11.120 -26.803 1.00 90.50 152 ARG A N 1
ATOM 1070 C CA . ARG A 1 152 ? 18.760 9.852 -26.891 1.00 90.50 152 ARG A CA 1
ATOM 1071 C C . ARG A 1 152 ? 17.282 10.018 -26.531 1.00 90.50 152 ARG A C 1
ATOM 1073 O O . ARG A 1 152 ? 16.414 9.514 -27.242 1.00 90.50 152 ARG A O 1
ATOM 1080 N N . LEU A 1 153 ? 16.987 10.776 -25.471 1.00 92.25 153 LEU A N 1
ATOM 1081 C CA . LEU A 1 153 ? 15.614 11.141 -25.114 1.00 92.25 153 LEU A CA 1
ATOM 1082 C C . LEU A 1 153 ? 14.949 11.928 -26.245 1.00 92.25 153 LEU A C 1
ATOM 1084 O O . LEU A 1 153 ? 13.796 11.664 -26.577 1.00 92.25 153 LEU A O 1
ATOM 1088 N N . GLY A 1 154 ? 15.683 12.860 -26.856 1.00 94.94 154 GLY A N 1
ATOM 1089 C CA . GLY A 1 154 ? 15.228 13.622 -28.015 1.00 94.94 154 GLY A CA 1
ATOM 1090 C C . GLY A 1 154 ? 14.771 12.730 -29.170 1.00 94.94 154 GLY A C 1
ATOM 1091 O O . GLY A 1 154 ? 13.685 12.958 -29.698 1.00 94.94 154 GLY A O 1
ATOM 1092 N N . PHE A 1 155 ? 15.531 11.683 -29.515 1.00 95.44 155 PHE A N 1
ATOM 1093 C CA . PHE A 1 155 ? 15.153 10.766 -30.598 1.00 95.44 155 PHE A CA 1
ATOM 1094 C C . PHE A 1 155 ? 13.869 9.995 -30.303 1.00 95.44 155 PHE A C 1
ATOM 1096 O O . PHE A 1 155 ? 12.962 9.991 -31.136 1.00 95.44 155 PHE A O 1
ATOM 1103 N N . CYS A 1 156 ? 13.750 9.391 -29.116 1.00 95.94 156 CYS A N 1
ATOM 1104 C CA . CYS A 1 156 ? 12.527 8.671 -28.758 1.00 95.94 156 CYS A CA 1
ATOM 1105 C C . CYS A 1 156 ? 11.315 9.606 -28.705 1.00 95.94 156 CYS A C 1
ATOM 1107 O O . CYS A 1 156 ? 10.258 9.260 -29.230 1.00 95.94 156 CYS A O 1
ATOM 1109 N N . ARG A 1 157 ? 11.470 10.813 -28.146 1.00 96.69 157 ARG A N 1
ATOM 1110 C CA . ARG A 1 157 ? 10.369 11.780 -28.054 1.00 96.69 157 ARG A CA 1
ATOM 1111 C C . ARG A 1 157 ? 9.925 12.323 -29.403 1.00 96.69 157 ARG A C 1
ATOM 1113 O O . ARG A 1 157 ? 8.730 12.508 -29.619 1.00 96.69 157 ARG A O 1
ATOM 1120 N N . ALA A 1 158 ? 10.873 12.565 -30.303 1.00 96.25 158 ALA A N 1
ATOM 1121 C CA . ALA A 1 158 ? 10.575 13.001 -31.660 1.00 96.25 158 ALA A CA 1
ATOM 1122 C C . ALA A 1 158 ? 9.834 11.916 -32.457 1.00 96.25 158 ALA A C 1
ATOM 1124 O O . ALA A 1 158 ? 8.954 12.245 -33.247 1.00 96.25 158 ALA A O 1
ATOM 1125 N N . ALA A 1 159 ? 10.167 10.640 -32.239 1.00 94.44 159 ALA A N 1
ATOM 1126 C CA . ALA A 1 159 ? 9.567 9.524 -32.967 1.00 94.44 159 ALA A CA 1
ATOM 1127 C C . ALA A 1 159 ? 8.210 9.071 -32.396 1.00 94.44 159 ALA A C 1
ATOM 1129 O O . ALA A 1 159 ? 7.315 8.729 -33.166 1.00 94.44 159 ALA A O 1
ATOM 1130 N N . PHE A 1 160 ? 8.047 9.068 -31.068 1.00 94.62 160 PHE A N 1
ATOM 1131 C CA . PHE A 1 160 ? 6.923 8.392 -30.400 1.00 94.62 160 PHE A CA 1
ATOM 1132 C C . PHE A 1 160 ? 6.171 9.261 -29.377 1.00 94.62 160 PHE A C 1
ATOM 1134 O O . PHE A 1 160 ? 5.308 8.756 -28.662 1.00 94.62 160 PHE A O 1
ATOM 1141 N N . GLY A 1 161 ? 6.456 10.565 -29.311 1.00 95.25 161 GLY A N 1
ATOM 1142 C CA . GLY A 1 161 ? 5.762 11.515 -28.436 1.00 95.25 161 GLY A CA 1
ATOM 1143 C C . GLY A 1 161 ? 6.503 11.829 -27.134 1.00 95.25 161 GLY A C 1
ATOM 1144 O O . GLY A 1 161 ? 7.471 11.180 -26.754 1.00 95.25 161 GLY A O 1
ATOM 1145 N N . THR A 1 162 ? 6.062 12.866 -26.421 1.00 95.50 162 THR A N 1
ATOM 1146 C CA . THR A 1 162 ? 6.816 13.481 -25.308 1.00 95.50 162 THR A CA 1
ATOM 1147 C C . THR A 1 162 ? 7.064 12.568 -24.104 1.00 95.50 162 THR A C 1
ATOM 1149 O O . THR A 1 162 ? 8.016 12.806 -23.356 1.00 95.50 162 THR A O 1
ATOM 1152 N N . SER A 1 163 ? 6.251 11.527 -23.921 1.00 94.44 163 SER A N 1
ATOM 1153 C CA . SER A 1 163 ? 6.413 10.521 -22.867 1.00 94.44 163 SER A CA 1
ATOM 1154 C C . SER A 1 163 ? 7.393 9.404 -23.228 1.00 94.44 163 SER A C 1
ATOM 1156 O O . SER A 1 163 ? 7.738 8.622 -22.347 1.00 94.44 163 SER A O 1
ATOM 1158 N N . ALA A 1 164 ? 7.852 9.316 -24.481 1.00 95.69 164 ALA A N 1
ATOM 1159 C CA . ALA A 1 164 ? 8.748 8.255 -24.915 1.00 95.69 164 ALA A CA 1
ATOM 1160 C C . ALA A 1 164 ? 10.191 8.469 -24.431 1.00 95.69 164 ALA A C 1
ATOM 1162 O O . ALA A 1 164 ? 10.689 9.596 -24.342 1.00 95.69 164 ALA A O 1
ATOM 1163 N N . PHE A 1 165 ? 10.881 7.371 -24.147 1.00 95.44 165 PHE A N 1
ATOM 1164 C CA . PHE A 1 165 ? 12.262 7.344 -23.673 1.00 95.44 165 PHE A CA 1
ATOM 1165 C C . PHE A 1 165 ? 12.974 6.063 -24.137 1.00 95.44 165 PHE A C 1
ATOM 1167 O O . PHE A 1 165 ? 12.302 5.108 -24.517 1.00 95.44 165 PHE A O 1
ATOM 1174 N N . PRO A 1 166 ? 14.316 6.013 -24.150 1.00 94.31 166 PRO A N 1
ATOM 1175 C CA . PRO A 1 166 ? 15.041 4.788 -24.488 1.00 94.31 166 PRO A CA 1
ATOM 1176 C C . PRO A 1 166 ? 14.735 3.680 -23.475 1.00 94.31 166 PRO A C 1
ATOM 1178 O O . PRO A 1 166 ? 14.911 3.891 -22.279 1.00 94.31 166 PRO A O 1
ATOM 1181 N N . CYS A 1 167 ? 14.287 2.513 -23.936 1.00 93.50 167 CYS A N 1
ATOM 1182 C CA . CYS A 1 167 ? 14.029 1.375 -23.056 1.00 93.50 167 CYS A CA 1
ATOM 1183 C C . CYS A 1 167 ? 15.325 0.923 -22.386 1.00 93.50 167 CYS A C 1
ATOM 1185 O O . CYS A 1 167 ? 16.329 0.716 -23.072 1.00 93.50 167 CYS A O 1
ATOM 1187 N N . THR A 1 168 ? 15.286 0.626 -21.093 1.00 92.38 168 THR A N 1
ATOM 1188 C CA . THR A 1 168 ? 16.274 -0.275 -20.492 1.00 92.38 168 THR A CA 1
ATOM 1189 C C . THR A 1 168 ? 16.059 -1.698 -21.005 1.00 92.38 168 THR A C 1
ATOM 1191 O O . THR A 1 168 ? 14.952 -2.080 -21.401 1.00 92.38 168 THR A O 1
ATOM 1194 N N . GLY A 1 169 ? 17.093 -2.538 -20.942 1.00 88.00 169 GLY A N 1
ATOM 1195 C CA . GLY A 1 169 ? 16.919 -3.935 -21.343 1.00 88.00 169 GLY A CA 1
ATOM 1196 C C . GLY A 1 169 ? 15.877 -4.693 -20.496 1.00 88.00 169 GLY A C 1
ATOM 1197 O O . GLY A 1 169 ? 15.167 -5.554 -21.009 1.00 88.00 169 GLY A O 1
ATOM 1198 N N . ALA A 1 170 ? 15.725 -4.344 -19.213 1.00 88.00 170 ALA A N 1
ATOM 1199 C CA . ALA A 1 170 ? 14.738 -4.963 -18.325 1.00 88.00 170 ALA A CA 1
ATOM 1200 C C . ALA A 1 170 ? 13.294 -4.566 -18.676 1.00 88.00 170 ALA A C 1
ATOM 1202 O O . ALA A 1 170 ? 12.374 -5.375 -18.556 1.00 88.00 170 ALA A O 1
ATOM 1203 N N . GLU A 1 171 ? 13.074 -3.324 -19.102 1.00 90.88 171 GLU A N 1
ATOM 1204 C CA . GLU A 1 171 ? 11.771 -2.862 -19.597 1.00 90.88 171 GLU A CA 1
ATOM 1205 C C . GLU A 1 171 ? 11.425 -3.529 -20.927 1.00 90.88 171 GLU A C 1
ATOM 1207 O O . GLU A 1 171 ? 10.318 -4.041 -21.081 1.00 90.88 171 GLU A O 1
ATOM 1212 N N . ALA A 1 172 ? 12.397 -3.637 -21.836 1.00 90.12 172 ALA A N 1
ATOM 1213 C CA . ALA A 1 172 ? 12.222 -4.333 -23.103 1.00 90.12 172 ALA A CA 1
ATOM 1214 C C . ALA A 1 172 ? 11.833 -5.809 -22.905 1.00 90.12 172 ALA A C 1
ATOM 1216 O O . ALA A 1 172 ? 10.844 -6.269 -23.476 1.00 90.12 172 ALA A O 1
ATOM 1217 N N . LEU A 1 173 ? 12.555 -6.546 -22.049 1.00 89.19 173 LEU A N 1
ATOM 1218 C CA . LEU A 1 173 ? 12.244 -7.948 -21.742 1.00 89.19 173 LEU A CA 1
ATOM 1219 C C . LEU A 1 173 ? 10.865 -8.110 -21.090 1.00 89.19 173 LEU A C 1
ATOM 1221 O O . LEU A 1 173 ? 10.116 -9.010 -21.473 1.00 89.19 173 LEU A O 1
ATOM 1225 N N . ARG A 1 174 ? 10.497 -7.232 -20.144 1.00 88.94 174 ARG A N 1
ATOM 1226 C CA . ARG A 1 174 ? 9.161 -7.247 -19.519 1.00 88.94 174 ARG A CA 1
ATOM 1227 C C . ARG A 1 174 ? 8.055 -6.976 -20.536 1.00 88.94 174 ARG A C 1
ATOM 1229 O O . ARG A 1 174 ? 7.051 -7.684 -20.542 1.00 88.94 174 ARG A O 1
ATOM 1236 N N . SER A 1 175 ? 8.256 -6.002 -21.417 1.00 89.06 175 SER A N 1
ATOM 1237 C CA . SER A 1 175 ? 7.311 -5.667 -22.480 1.00 89.06 175 SER A CA 1
ATOM 1238 C C . SER A 1 175 ? 7.144 -6.824 -23.480 1.00 89.06 175 SER A C 1
ATOM 1240 O O . SER A 1 175 ? 6.016 -7.180 -23.826 1.00 89.06 175 SER A O 1
ATOM 1242 N N . ILE A 1 176 ? 8.234 -7.502 -23.861 1.00 87.94 176 ILE A N 1
ATOM 1243 C CA . ILE A 1 176 ? 8.189 -8.711 -24.703 1.00 87.94 176 ILE A CA 1
ATOM 1244 C C . ILE A 1 176 ? 7.440 -9.855 -24.012 1.00 87.94 176 ILE A C 1
ATOM 1246 O O . ILE A 1 176 ? 6.583 -10.476 -24.639 1.00 87.94 176 ILE A O 1
ATOM 1250 N N . ALA A 1 177 ? 7.720 -10.119 -22.731 1.00 88.00 177 ALA A N 1
ATOM 1251 C CA . ALA A 1 177 ? 7.068 -11.188 -21.969 1.00 88.00 177 ALA A CA 1
ATOM 1252 C C . ALA A 1 177 ? 5.542 -11.007 -21.872 1.00 88.00 177 ALA A C 1
ATOM 1254 O O . ALA A 1 177 ? 4.810 -11.985 -21.745 1.00 88.00 177 ALA A O 1
ATOM 1255 N N . ARG A 1 178 ? 5.056 -9.765 -21.987 1.00 86.81 178 ARG A N 1
ATOM 1256 C CA . ARG A 1 178 ? 3.625 -9.418 -22.016 1.00 86.81 178 ARG A CA 1
ATOM 1257 C C . ARG A 1 178 ? 2.999 -9.447 -23.406 1.00 86.81 178 ARG A C 1
ATOM 1259 O O . ARG A 1 178 ? 1.838 -9.083 -23.557 1.00 86.81 178 ARG A O 1
ATOM 1266 N N . GLY A 1 179 ? 3.756 -9.826 -24.435 1.00 88.62 179 GLY A N 1
ATOM 1267 C CA . GLY A 1 179 ? 3.296 -9.755 -25.821 1.00 88.62 179 GLY A CA 1
ATOM 1268 C C . GLY A 1 179 ? 3.192 -8.324 -26.357 1.00 88.62 179 GLY A C 1
ATOM 1269 O O . GLY A 1 179 ? 2.567 -8.105 -27.389 1.00 88.62 179 GLY A O 1
ATOM 1270 N N . GLN A 1 180 ? 3.816 -7.350 -25.690 1.00 87.44 180 GLN A N 1
ATOM 1271 C CA . GLN A 1 180 ? 3.757 -5.934 -26.051 1.00 87.44 180 GLN A CA 1
ATOM 1272 C C . GLN A 1 180 ? 5.045 -5.449 -26.734 1.00 87.44 180 GLN A C 1
ATOM 1274 O O . GLN A 1 180 ? 5.439 -4.300 -26.582 1.00 87.44 180 GLN A O 1
ATOM 1279 N N . ALA A 1 181 ? 5.708 -6.300 -27.523 1.00 81.75 181 ALA A N 1
ATOM 1280 C CA . ALA A 1 181 ? 6.967 -5.960 -28.201 1.00 81.75 181 ALA A CA 1
ATOM 1281 C C . ALA A 1 181 ? 6.843 -4.852 -29.279 1.00 81.75 181 ALA A C 1
ATOM 1283 O O . ALA A 1 181 ? 7.828 -4.523 -29.945 1.00 81.75 181 ALA A O 1
ATOM 1284 N N . GLY A 1 182 ? 5.643 -4.296 -29.476 1.00 76.56 182 GLY A N 1
ATOM 1285 C CA . GLY A 1 182 ? 5.361 -3.258 -30.459 1.00 76.56 182 GLY A CA 1
ATOM 1286 C C . GLY A 1 182 ? 5.832 -3.652 -31.859 1.00 76.56 182 GLY A C 1
ATOM 1287 O O . GLY A 1 182 ? 5.632 -4.779 -32.315 1.00 76.56 182 GLY A O 1
ATOM 1288 N N . SER A 1 183 ? 6.497 -2.716 -32.538 1.00 71.25 183 SER A N 1
ATOM 1289 C CA . SER A 1 183 ? 7.051 -2.911 -33.880 1.00 71.25 183 SER A CA 1
ATOM 1290 C C . SER A 1 183 ? 8.415 -3.605 -33.908 1.00 71.25 183 SER A C 1
ATOM 1292 O O . SER A 1 183 ? 8.953 -3.794 -35.002 1.00 71.25 183 SER A O 1
ATOM 1294 N N . TRP A 1 184 ? 8.996 -3.997 -32.763 1.00 79.94 184 TRP A N 1
ATOM 1295 C CA . TRP A 1 184 ? 10.282 -4.704 -32.726 1.00 79.94 184 TRP A CA 1
ATOM 1296 C C . TRP A 1 184 ? 10.105 -6.174 -33.136 1.00 79.94 184 TRP A C 1
ATOM 1298 O O . TRP A 1 184 ? 10.219 -7.113 -32.349 1.00 79.94 184 TRP A O 1
ATOM 1308 N N . THR A 1 185 ? 9.741 -6.365 -34.400 1.00 65.56 185 THR A N 1
ATOM 1309 C CA . THR A 1 185 ? 9.362 -7.643 -35.016 1.00 65.56 185 THR A CA 1
ATOM 1310 C C . THR A 1 185 ? 10.462 -8.214 -35.906 1.00 65.56 185 THR A C 1
ATOM 1312 O O . THR A 1 185 ? 10.396 -9.381 -36.282 1.00 65.56 185 THR A O 1
ATOM 1315 N N . THR A 1 186 ? 11.486 -7.425 -36.228 1.00 65.06 186 THR A N 1
ATOM 1316 C CA . THR A 1 186 ? 12.577 -7.822 -37.116 1.00 65.06 186 THR A CA 1
ATOM 1317 C C . THR A 1 186 ? 13.782 -8.355 -36.349 1.00 65.06 186 THR A C 1
ATOM 1319 O O . THR A 1 186 ? 14.138 -7.857 -35.280 1.00 65.06 186 THR A O 1
ATOM 1322 N N . ASN A 1 187 ? 14.431 -9.369 -36.929 1.00 77.19 187 ASN A N 1
ATOM 1323 C CA . ASN A 1 187 ? 15.742 -9.827 -36.484 1.00 77.19 187 ASN A CA 1
ATOM 1324 C C . ASN A 1 187 ? 16.737 -8.667 -36.582 1.00 77.19 187 ASN A C 1
ATOM 1326 O O . ASN A 1 187 ? 16.813 -8.001 -37.618 1.00 77.19 187 ASN A O 1
ATOM 1330 N N . GLY A 1 188 ? 17.503 -8.439 -35.523 1.00 87.25 188 GLY A N 1
ATOM 1331 C CA . GLY A 1 188 ? 18.492 -7.370 -35.499 1.00 87.25 188 GLY A CA 1
ATOM 1332 C C . GLY A 1 188 ? 18.829 -6.883 -34.101 1.00 87.25 188 GLY A C 1
ATOM 1333 O O . GLY A 1 188 ? 18.160 -7.222 -33.123 1.00 87.25 188 GLY A O 1
ATOM 1334 N N . THR A 1 189 ? 19.885 -6.079 -34.040 1.00 92.19 189 THR A N 1
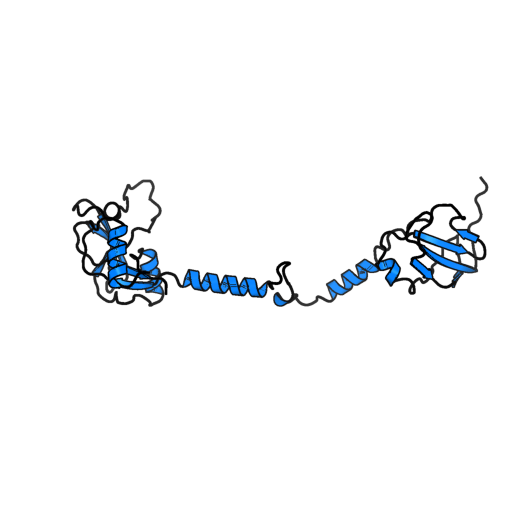ATOM 1335 C CA . THR A 1 189 ? 20.384 -5.453 -32.818 1.00 92.19 189 THR A CA 1
ATOM 1336 C C . THR A 1 189 ? 19.784 -4.060 -32.658 1.00 92.19 189 THR A C 1
ATOM 1338 O O . THR A 1 189 ? 19.755 -3.290 -33.616 1.00 92.19 189 THR A O 1
ATOM 1341 N N . VAL A 1 190 ? 19.337 -3.731 -31.450 1.00 93.62 190 VAL A N 1
ATOM 1342 C CA . VAL A 1 190 ? 18.876 -2.409 -31.021 1.00 93.62 190 VAL A CA 1
ATOM 1343 C C . VAL A 1 190 ? 19.748 -1.912 -29.872 1.00 93.62 190 VAL A C 1
ATOM 1345 O O . VAL A 1 190 ? 20.217 -2.689 -29.039 1.00 93.62 190 VAL A O 1
ATOM 1348 N N . TRP A 1 191 ? 19.928 -0.604 -29.806 1.00 93.75 191 TRP A N 1
ATOM 1349 C CA . TRP A 1 191 ? 20.459 0.088 -28.647 1.00 93.75 191 TRP A CA 1
ATOM 1350 C C . TRP A 1 191 ? 19.420 0.123 -27.526 1.00 93.75 191 TRP A C 1
ATOM 1352 O O . TRP A 1 191 ? 18.263 0.484 -27.764 1.00 93.75 191 TRP A O 1
ATOM 1362 N N . VAL A 1 192 ? 19.845 -0.218 -26.310 1.00 91.75 192 VAL A N 1
ATOM 1363 C CA . VAL A 1 192 ? 19.037 -0.079 -25.092 1.00 91.75 192 VAL A CA 1
ATOM 1364 C C . VAL A 1 192 ? 19.789 0.717 -24.045 1.00 91.75 192 VAL A C 1
ATOM 1366 O O . VAL A 1 192 ? 21.014 0.793 -24.058 1.00 91.75 192 VAL A O 1
ATOM 1369 N N . ASP A 1 193 ? 19.044 1.307 -23.125 1.00 89.81 193 ASP A N 1
ATOM 1370 C CA . ASP A 1 193 ? 19.612 1.997 -21.987 1.00 89.81 193 ASP A CA 1
ATOM 1371 C C . ASP A 1 193 ? 20.232 0.996 -21.000 1.00 89.81 193 ASP A C 1
ATOM 1373 O O . ASP A 1 193 ? 19.679 -0.077 -20.723 1.00 89.81 193 ASP A O 1
ATOM 1377 N N . GLY A 1 194 ? 21.391 1.348 -20.454 1.00 77.81 194 GLY A N 1
ATOM 1378 C CA . GLY A 1 194 ? 22.194 0.500 -19.572 1.00 77.81 194 GLY A CA 1
ATOM 1379 C C . GLY A 1 194 ? 21.714 0.498 -18.127 1.00 77.81 194 GLY A C 1
ATOM 1380 O O . GLY A 1 194 ? 22.454 0.071 -17.249 1.00 77.81 194 GLY A O 1
ATOM 1381 N N . GLY A 1 195 ? 20.448 0.854 -17.874 1.00 63.19 195 GLY A N 1
ATOM 1382 C CA . GLY A 1 195 ? 19.775 0.703 -16.577 1.00 63.19 195 GLY A CA 1
ATOM 1383 C C . GLY A 1 195 ? 19.783 -0.727 -16.009 1.00 63.19 195 GLY A C 1
ATOM 1384 O O . GLY A 1 195 ? 19.345 -0.947 -14.880 1.00 63.19 195 GLY A O 1
ATOM 1385 N N . PHE A 1 196 ? 20.341 -1.699 -16.738 1.00 50.97 196 PHE A N 1
ATOM 1386 C CA . PHE A 1 196 ? 21.017 -2.831 -16.118 1.00 50.97 196 PHE A CA 1
ATOM 1387 C C . PHE A 1 196 ? 22.217 -2.332 -15.295 1.00 50.97 196 PHE A C 1
ATOM 1389 O O . PHE A 1 196 ? 23.372 -2.433 -15.702 1.00 50.97 196 PHE A O 1
ATOM 1396 N N . SER A 1 197 ? 21.942 -1.930 -14.052 1.00 42.28 197 SER A N 1
ATOM 1397 C CA . SER A 1 197 ? 22.849 -2.260 -12.953 1.00 42.28 197 SER A CA 1
ATOM 1398 C C . SER A 1 197 ? 22.864 -3.787 -12.838 1.00 42.28 197 SER A C 1
ATOM 1400 O O . SER A 1 197 ? 22.231 -4.386 -11.969 1.00 42.28 197 SER A O 1
ATOM 1402 N N . ALA A 1 198 ? 23.506 -4.449 -13.805 1.00 38.19 198 ALA A N 1
ATOM 1403 C CA . ALA A 1 198 ? 24.005 -5.783 -13.581 1.00 38.19 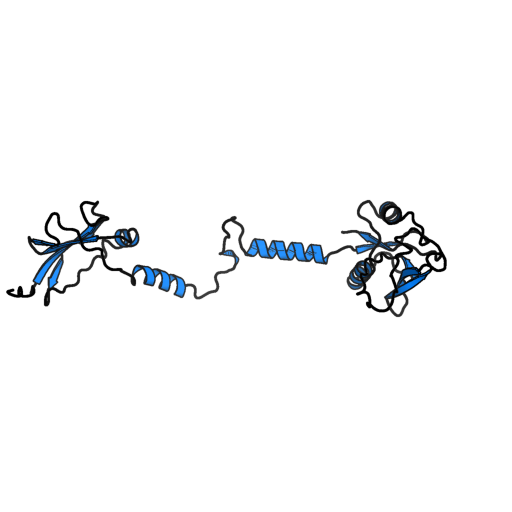198 ALA A CA 1
ATOM 1404 C C . ALA A 1 198 ? 24.912 -5.623 -12.374 1.00 38.19 198 ALA A C 1
ATOM 1406 O O . ALA A 1 198 ? 25.799 -4.770 -12.374 1.00 38.19 198 ALA A O 1
ATOM 1407 N N . THR A 1 199 ? 24.604 -6.371 -11.324 1.00 39.88 199 THR A N 1
ATOM 1408 C CA . THR A 1 199 ? 25.467 -6.605 -10.180 1.00 39.88 199 THR A CA 1
ATOM 1409 C C . THR A 1 199 ? 26.897 -6.592 -10.692 1.00 39.88 199 THR A C 1
ATOM 1411 O O . THR A 1 199 ? 27.289 -7.504 -11.420 1.00 39.88 199 THR A O 1
ATOM 1414 N N . ALA A 1 200 ? 27.625 -5.502 -10.433 1.00 35.88 200 ALA A N 1
ATOM 1415 C CA . ALA A 1 200 ? 29.014 -5.420 -10.821 1.00 35.88 200 ALA A CA 1
ATOM 1416 C C . ALA A 1 200 ? 29.652 -6.651 -10.191 1.00 35.88 200 ALA A C 1
ATOM 1418 O O . ALA A 1 200 ? 29.660 -6.771 -8.964 1.00 35.88 200 ALA A O 1
ATOM 1419 N N . LYS A 1 201 ? 30.105 -7.606 -11.008 1.00 37.41 201 LYS A N 1
ATOM 1420 C CA . LYS A 1 201 ? 31.098 -8.555 -10.527 1.00 37.41 201 LYS A CA 1
ATOM 1421 C C . LYS A 1 201 ? 32.240 -7.670 -10.025 1.00 37.41 201 LYS A C 1
ATOM 1423 O O . LYS A 1 201 ? 32.789 -6.935 -10.848 1.00 37.41 201 LYS A O 1
ATOM 1428 N N . PRO A 1 202 ? 32.543 -7.636 -8.713 1.00 42.59 202 PRO A N 1
ATOM 1429 C CA . PRO A 1 202 ? 33.490 -6.671 -8.139 1.00 42.59 202 PRO A CA 1
ATOM 1430 C C . PRO A 1 202 ? 34.913 -6.765 -8.718 1.00 42.59 202 PRO A C 1
ATOM 1432 O O . PRO A 1 202 ? 35.779 -5.958 -8.399 1.00 42.59 202 PRO A O 1
ATOM 1435 N N . ASP A 1 203 ? 35.155 -7.771 -9.544 1.00 41.75 203 ASP A N 1
ATOM 1436 C CA . ASP A 1 203 ? 36.436 -8.306 -9.954 1.00 41.75 203 ASP A CA 1
ATOM 1437 C C . ASP A 1 203 ? 36.629 -8.350 -11.482 1.00 41.75 203 ASP A C 1
ATOM 1439 O O . ASP A 1 203 ? 37.735 -8.626 -11.946 1.00 41.75 203 ASP A O 1
ATOM 1443 N N . THR A 1 204 ? 35.622 -7.978 -12.282 1.00 41.31 204 THR A N 1
ATOM 1444 C CA . THR A 1 204 ? 35.804 -7.707 -13.718 1.00 41.31 204 THR A CA 1
ATOM 1445 C C . THR A 1 204 ? 35.301 -6.308 -14.029 1.00 41.31 204 THR A C 1
ATOM 1447 O O . THR A 1 204 ? 34.099 -6.067 -14.008 1.00 41.31 204 THR A O 1
ATOM 1450 N N . ALA A 1 205 ? 36.215 -5.386 -14.337 1.00 38.44 205 ALA A N 1
ATOM 1451 C CA . ALA A 1 205 ? 35.940 -4.015 -14.773 1.00 38.44 205 ALA A CA 1
ATOM 1452 C C . ALA A 1 205 ? 35.263 -3.944 -16.164 1.00 38.44 205 ALA A C 1
ATOM 1454 O O . ALA A 1 205 ? 35.626 -3.125 -17.008 1.00 38.44 205 ALA A O 1
ATOM 1455 N N . GLU A 1 206 ? 34.275 -4.800 -16.419 1.00 43.19 206 GLU A N 1
ATOM 1456 C CA . GLU A 1 206 ? 33.284 -4.623 -17.472 1.00 43.19 206 GLU A CA 1
ATOM 1457 C C . GLU A 1 206 ? 32.302 -3.561 -16.989 1.00 43.19 206 GLU A C 1
ATOM 1459 O O . GLU A 1 206 ? 31.158 -3.820 -16.620 1.00 43.19 206 GLU A O 1
ATOM 1464 N N . ASN A 1 207 ? 32.792 -2.325 -16.947 1.00 48.69 207 ASN A N 1
ATOM 1465 C CA . ASN A 1 207 ? 31.927 -1.170 -16.892 1.00 48.69 207 ASN A CA 1
ATOM 1466 C C . ASN A 1 207 ? 31.007 -1.314 -18.105 1.00 48.69 207 ASN A C 1
ATOM 1468 O O . ASN A 1 207 ? 31.487 -1.220 -19.235 1.00 48.69 207 ASN A O 1
ATOM 1472 N N . THR A 1 208 ? 29.713 -1.551 -17.894 1.00 55.91 208 THR A N 1
ATOM 1473 C CA . THR A 1 208 ? 28.679 -1.377 -18.917 1.00 55.91 208 THR A CA 1
ATOM 1474 C C . THR A 1 208 ? 28.594 0.116 -19.221 1.00 55.91 208 THR A C 1
ATOM 1476 O O . THR A 1 208 ? 27.648 0.810 -18.855 1.00 55.91 208 THR A O 1
ATOM 1479 N N . ASN A 1 209 ? 29.667 0.656 -19.796 1.00 71.25 209 ASN A N 1
ATOM 1480 C CA . ASN A 1 209 ? 29.731 2.022 -20.238 1.00 71.25 209 ASN A CA 1
ATOM 1481 C C . ASN A 1 209 ? 28.712 2.111 -21.360 1.00 71.25 209 ASN A C 1
ATOM 1483 O O . ASN A 1 209 ? 28.841 1.463 -22.376 1.00 71.25 209 ASN A O 1
ATOM 1487 N N . GLU A 1 210 ? 27.644 2.867 -21.180 1.00 85.88 210 GLU A N 1
ATOM 1488 C CA . GLU A 1 210 ? 26.662 3.086 -22.239 1.00 85.88 210 GLU A CA 1
ATOM 1489 C C . GLU A 1 210 ? 27.276 3.972 -23.327 1.00 85.88 210 GLU A C 1
ATOM 1491 O O . GLU A 1 210 ? 26.877 5.119 -23.473 1.00 85.88 210 GLU A O 1
ATOM 1496 N N . CYS A 1 211 ? 28.353 3.553 -23.993 1.00 90.31 211 CYS A N 1
ATOM 1497 C CA . CYS A 1 211 ? 29.141 4.431 -24.851 1.00 90.31 211 CYS A CA 1
ATOM 1498 C C . CYS A 1 211 ? 29.585 5.727 -24.151 1.00 90.31 211 CYS A C 1
ATOM 1500 O O . CYS A 1 211 ? 29.503 6.821 -24.712 1.00 90.31 211 CYS A O 1
ATOM 1502 N N . GLN A 1 212 ? 30.026 5.595 -22.890 1.00 89.12 212 GLN A N 1
ATOM 1503 C CA . GLN A 1 212 ? 30.330 6.712 -21.980 1.00 89.12 212 GLN A CA 1
ATOM 1504 C C . GLN A 1 212 ? 29.131 7.656 -21.784 1.00 89.12 212 GLN A C 1
ATOM 1506 O O . GLN A 1 212 ? 29.243 8.874 -21.924 1.00 89.12 212 GLN A O 1
ATOM 1511 N N . GLY A 1 213 ? 27.962 7.083 -21.490 1.00 86.06 213 GLY A N 1
ATOM 1512 C CA . GLY A 1 213 ? 26.727 7.847 -21.333 1.00 86.06 213 GLY A CA 1
ATOM 1513 C C . GLY A 1 213 ? 26.268 8.477 -22.644 1.00 86.06 213 GLY A C 1
ATOM 1514 O O . GLY A 1 213 ? 25.750 9.583 -22.622 1.00 86.06 213 GLY A O 1
ATOM 1515 N N . TRP A 1 214 ? 26.465 7.778 -23.761 1.00 91.12 214 TRP A N 1
ATOM 1516 C CA . TRP A 1 214 ? 26.099 8.134 -25.131 1.00 91.12 214 TRP A CA 1
ATOM 1517 C C . TRP A 1 214 ? 26.857 9.334 -25.699 1.00 91.12 214 TRP A C 1
ATOM 1519 O O . TRP A 1 214 ? 26.304 10.149 -26.443 1.00 91.12 214 TRP A O 1
ATOM 1529 N N . THR A 1 215 ? 28.129 9.468 -25.329 1.00 92.31 215 THR A N 1
ATOM 1530 C CA . THR A 1 215 ? 28.999 10.577 -25.762 1.00 92.31 215 THR A CA 1
ATOM 1531 C C . THR A 1 215 ? 30.160 10.128 -26.642 1.00 92.31 215 THR A C 1
ATOM 1533 O O . THR A 1 215 ? 30.898 10.961 -27.164 1.00 92.31 215 THR A O 1
ATOM 1536 N N . SER A 1 216 ? 30.318 8.819 -26.855 1.00 91.12 216 SER A N 1
ATOM 1537 C CA . SER A 1 216 ? 31.417 8.275 -27.642 1.00 91.12 216 SER A CA 1
ATOM 1538 C C . SER A 1 216 ? 30.949 7.325 -28.732 1.00 91.12 216 SER A C 1
ATOM 1540 O O . SER A 1 216 ? 30.014 6.553 -28.568 1.00 91.12 216 SER A O 1
ATOM 1542 N N . SER A 1 217 ? 31.651 7.371 -29.860 1.00 94.75 217 SER A N 1
ATOM 1543 C CA . SER A 1 217 ? 31.534 6.414 -30.966 1.00 94.75 217 SER A CA 1
ATOM 1544 C C . SER A 1 217 ? 32.867 5.710 -31.228 1.00 94.75 217 SER A C 1
ATOM 1546 O O . SER A 1 217 ? 33.093 5.173 -32.309 1.00 94.75 217 SER A O 1
ATOM 1548 N N . ALA A 1 218 ? 33.780 5.735 -30.253 1.00 93.75 218 ALA A N 1
ATOM 1549 C CA . ALA A 1 218 ? 35.077 5.093 -30.384 1.00 93.75 218 ALA A CA 1
ATOM 1550 C C . ALA A 1 218 ? 34.925 3.566 -30.507 1.00 93.75 218 ALA A C 1
ATOM 1552 O O . ALA A 1 218 ? 34.105 2.948 -29.830 1.00 93.75 218 ALA A O 1
ATOM 1553 N N . THR A 1 219 ? 35.733 2.951 -31.370 1.00 93.56 219 THR A N 1
ATOM 1554 C CA . THR A 1 219 ? 35.668 1.512 -31.693 1.00 93.56 219 THR A CA 1
ATOM 1555 C C . THR A 1 219 ? 36.093 0.604 -30.539 1.00 93.56 219 THR A C 1
ATOM 1557 O O . THR A 1 219 ? 35.777 -0.580 -30.542 1.00 93.56 219 THR A O 1
ATOM 1560 N N . ASN A 1 220 ? 36.830 1.141 -29.566 1.00 91.06 220 ASN A N 1
ATOM 1561 C CA . ASN A 1 220 ? 37.285 0.446 -28.362 1.00 91.06 220 ASN A CA 1
ATOM 1562 C C . ASN A 1 220 ? 36.366 0.675 -27.150 1.00 91.06 220 ASN A C 1
ATOM 1564 O O . ASN A 1 220 ? 36.688 0.228 -26.050 1.00 91.06 220 ASN A O 1
ATOM 1568 N N . ILE A 1 221 ? 35.254 1.387 -27.337 1.00 90.50 221 ILE A N 1
ATOM 1569 C CA . ILE A 1 221 ? 34.221 1.587 -26.325 1.00 90.50 221 ILE A CA 1
ATOM 1570 C C . ILE A 1 221 ? 33.022 0.745 -26.730 1.00 90.50 221 ILE A C 1
ATOM 1572 O O . ILE A 1 221 ? 32.686 0.650 -27.912 1.00 90.50 221 ILE A O 1
ATOM 1576 N N . TRP A 1 222 ? 32.413 0.112 -25.741 1.00 92.31 222 TRP A N 1
ATOM 1577 C CA . TRP A 1 222 ? 31.299 -0.800 -25.923 1.00 92.31 222 TRP A CA 1
ATOM 1578 C C . TRP A 1 222 ? 30.058 -0.208 -25.269 1.00 92.31 222 TRP A C 1
ATOM 1580 O O . TRP A 1 222 ? 30.152 0.797 -24.573 1.00 92.31 222 TRP A O 1
ATOM 1590 N N . GLY A 1 223 ? 28.896 -0.766 -25.568 1.00 90.69 223 GLY A N 1
ATOM 1591 C CA . GLY A 1 223 ? 27.629 -0.390 -24.970 1.00 90.69 223 GLY A CA 1
ATOM 1592 C C . GLY A 1 223 ? 26.624 -1.534 -25.067 1.00 90.69 223 GLY A C 1
ATOM 1593 O O . GLY A 1 223 ? 26.790 -2.439 -25.893 1.00 90.69 223 GLY A O 1
ATOM 1594 N N . PRO A 1 224 ? 25.570 -1.514 -24.239 1.00 91.94 224 PRO A N 1
ATOM 1595 C CA . PRO A 1 224 ? 24.574 -2.571 -24.229 1.00 91.94 224 PRO A CA 1
ATOM 1596 C C . PRO A 1 224 ? 23.685 -2.501 -25.478 1.00 91.94 224 PRO A C 1
ATOM 1598 O O . PRO A 1 224 ? 22.957 -1.532 -25.697 1.00 91.94 224 PRO A O 1
ATOM 1601 N N . GLY A 1 225 ? 23.712 -3.560 -26.282 1.00 91.56 225 GLY A N 1
ATOM 1602 C CA . GLY A 1 225 ? 22.726 -3.816 -27.324 1.00 91.56 225 GLY A CA 1
ATOM 1603 C C . GLY A 1 225 ? 21.849 -5.008 -26.956 1.00 91.56 225 GLY A C 1
ATOM 1604 O O . GLY A 1 225 ? 22.303 -5.959 -26.317 1.00 91.56 225 GLY A O 1
ATOM 1605 N N . MET A 1 226 ? 20.593 -4.990 -27.382 1.00 92.62 226 MET A N 1
ATOM 1606 C CA . MET A 1 226 ? 19.752 -6.186 -27.388 1.00 92.62 226 MET A CA 1
ATOM 1607 C C . MET A 1 226 ? 19.604 -6.694 -28.807 1.00 92.62 226 MET A C 1
ATOM 1609 O O . MET A 1 226 ? 19.495 -5.899 -29.733 1.00 92.62 226 MET A O 1
ATOM 1613 N N . TYR A 1 227 ? 19.572 -8.005 -28.987 1.00 92.56 227 TYR A N 1
ATOM 1614 C CA . TYR A 1 227 ? 19.292 -8.616 -30.278 1.00 92.56 227 TYR A CA 1
ATOM 1615 C C . TYR A 1 227 ? 18.105 -9.561 -30.165 1.00 92.56 227 TYR A C 1
ATOM 1617 O O . TYR A 1 227 ? 17.861 -10.159 -29.116 1.00 92.56 227 TYR A O 1
ATOM 1625 N N . ARG A 1 228 ? 17.363 -9.676 -31.264 1.00 89.00 228 ARG A N 1
ATOM 1626 C CA . ARG A 1 228 ? 16.300 -10.662 -31.432 1.00 89.00 228 ARG A CA 1
ATOM 1627 C C . ARG A 1 228 ? 16.646 -11.571 -32.601 1.00 89.00 228 ARG A C 1
ATOM 1629 O O . ARG A 1 228 ? 17.007 -11.080 -33.673 1.00 89.00 228 ARG A O 1
ATOM 1636 N N . ASP A 1 229 ? 16.528 -12.870 -32.381 1.00 89.06 229 ASP A N 1
ATOM 1637 C CA . ASP A 1 229 ? 16.734 -13.912 -33.379 1.00 89.06 229 ASP A CA 1
ATOM 1638 C C . ASP A 1 229 ? 15.633 -14.995 -33.252 1.00 89.06 229 ASP A C 1
ATOM 1640 O O . ASP A 1 229 ? 14.755 -14.891 -32.388 1.00 89.06 229 ASP A O 1
ATOM 1644 N N . PRO A 1 230 ? 15.615 -16.032 -34.113 1.00 88.12 230 PRO A N 1
ATOM 1645 C CA . PRO A 1 230 ? 14.625 -17.107 -34.012 1.00 88.12 230 PRO A CA 1
ATOM 1646 C C . PRO A 1 230 ? 14.689 -17.930 -32.714 1.00 88.12 230 PRO A C 1
ATOM 1648 O O . PRO A 1 230 ? 13.744 -18.662 -32.424 1.00 88.12 230 PRO A O 1
ATOM 1651 N N . GLN A 1 231 ? 15.790 -17.858 -31.964 1.00 88.75 231 GLN A N 1
ATOM 1652 C CA . GLN A 1 231 ? 16.006 -18.588 -30.713 1.00 88.75 231 GLN A CA 1
ATOM 1653 C C . GLN A 1 231 ? 15.551 -17.774 -29.494 1.00 88.75 231 GLN A C 1
ATOM 1655 O O . GLN A 1 231 ? 15.253 -18.360 -28.452 1.00 88.75 231 GLN A O 1
ATOM 1660 N N . GLY A 1 232 ? 15.439 -16.450 -29.618 1.00 88.12 232 GLY A N 1
ATOM 1661 C CA . GLY A 1 232 ? 14.854 -15.595 -28.596 1.00 88.12 232 GLY A CA 1
ATOM 1662 C C . GLY A 1 232 ? 15.377 -14.164 -28.621 1.00 88.12 232 GLY A C 1
ATOM 1663 O O . GLY A 1 232 ? 15.615 -13.567 -29.670 1.00 88.12 232 GLY A O 1
ATOM 1664 N N . VAL A 1 233 ? 15.489 -13.585 -27.428 1.00 90.38 233 VAL A N 1
ATOM 1665 C CA . VAL A 1 233 ? 15.997 -12.230 -27.211 1.00 90.38 233 VAL A CA 1
ATOM 1666 C C . VAL A 1 233 ? 17.204 -12.323 -26.291 1.00 90.38 233 VAL A C 1
ATOM 1668 O O . VAL A 1 233 ? 17.122 -12.937 -25.228 1.00 90.38 233 VAL A O 1
ATOM 1671 N N . GLY A 1 234 ? 18.313 -11.713 -26.698 1.00 89.25 234 GLY A N 1
ATOM 1672 C CA . GLY A 1 234 ? 19.560 -11.697 -25.942 1.00 89.25 234 GLY A CA 1
ATOM 1673 C C . GLY A 1 234 ? 20.110 -10.287 -25.750 1.00 89.25 234 GLY A C 1
ATOM 1674 O O . GLY A 1 234 ? 19.679 -9.329 -26.394 1.00 89.25 234 GLY A O 1
ATOM 1675 N N . VAL A 1 235 ? 21.084 -10.168 -24.849 1.00 89.31 235 VAL A N 1
ATOM 1676 C CA . VAL A 1 235 ? 21.866 -8.945 -24.624 1.00 89.31 235 VAL A CA 1
ATOM 1677 C C . VAL A 1 235 ? 23.295 -9.215 -25.087 1.00 89.31 235 VAL A C 1
ATOM 1679 O O . VAL A 1 235 ? 23.847 -10.277 -24.804 1.00 89.31 235 VAL A O 1
ATOM 1682 N N . ALA A 1 236 ? 23.890 -8.273 -25.810 1.00 89.44 236 ALA A N 1
ATOM 1683 C CA . ALA A 1 236 ? 25.275 -8.342 -26.257 1.00 89.44 236 ALA A CA 1
ATOM 1684 C C . ALA A 1 236 ? 25.944 -6.973 -26.127 1.00 89.44 236 ALA A C 1
ATOM 1686 O O . ALA A 1 236 ? 25.313 -5.937 -26.333 1.00 89.44 236 ALA A O 1
ATOM 1687 N N . GLN A 1 237 ? 27.241 -6.969 -25.828 1.00 91.38 237 GLN A N 1
ATOM 1688 C CA . GLN A 1 237 ? 28.052 -5.763 -25.946 1.00 91.38 237 GLN A CA 1
ATOM 1689 C C . GLN A 1 237 ? 28.251 -5.444 -27.427 1.00 91.38 237 GLN A C 1
ATOM 1691 O O . GLN A 1 237 ? 28.623 -6.312 -28.218 1.00 91.38 237 GLN A O 1
ATOM 1696 N N . GLN A 1 238 ? 28.001 -4.197 -27.795 1.00 93.06 238 GLN A N 1
ATOM 1697 C CA . GLN A 1 238 ? 28.190 -3.686 -29.145 1.00 93.06 238 GLN A CA 1
ATOM 1698 C C . GLN A 1 238 ? 29.232 -2.582 -29.116 1.00 93.06 238 GLN A C 1
ATOM 1700 O O . GLN A 1 238 ? 29.263 -1.782 -28.183 1.00 93.06 238 GLN A O 1
ATOM 1705 N N . THR A 1 239 ? 30.078 -2.509 -30.137 1.00 94.88 239 THR A N 1
ATOM 1706 C CA . THR A 1 239 ? 31.018 -1.396 -30.255 1.00 94.88 239 THR A CA 1
ATOM 1707 C C . THR A 1 239 ? 30.247 -0.101 -30.509 1.00 94.88 239 THR A C 1
ATOM 1709 O O . THR A 1 239 ? 29.299 -0.061 -31.294 1.00 94.88 239 THR A O 1
ATOM 1712 N N . CYS A 1 240 ? 30.657 0.993 -29.876 1.00 94.88 240 CYS A N 1
ATOM 1713 C CA . CYS A 1 240 ? 29.936 2.266 -29.940 1.00 94.88 240 CYS A CA 1
ATOM 1714 C C . CYS A 1 240 ? 29.997 2.960 -31.304 1.00 94.88 240 CYS A C 1
ATOM 1716 O O . CYS A 1 240 ? 29.261 3.913 -31.550 1.00 94.88 240 CYS A O 1
ATOM 1718 N N . ASN A 1 241 ? 30.846 2.495 -32.218 1.00 95.94 241 ASN A N 1
ATOM 1719 C CA . ASN A 1 241 ? 30.805 2.908 -33.620 1.00 95.94 241 ASN A CA 1
ATOM 1720 C C . ASN A 1 241 ? 29.730 2.164 -34.436 1.00 95.94 241 ASN A C 1
ATOM 1722 O O . ASN A 1 241 ? 29.478 2.542 -35.578 1.00 95.94 241 ASN A O 1
ATOM 1726 N N . GLY A 1 242 ? 29.134 1.099 -33.888 1.00 95.12 242 GLY A N 1
ATOM 1727 C CA . GLY A 1 242 ? 28.066 0.339 -34.525 1.00 95.12 242 GLY A CA 1
ATOM 1728 C C . GLY A 1 242 ? 26.800 1.178 -34.681 1.00 95.12 242 GLY A C 1
ATOM 1729 O O . GLY A 1 242 ? 26.446 1.953 -33.795 1.00 95.12 242 GLY A O 1
ATOM 1730 N N . SER A 1 243 ? 26.136 1.040 -35.827 1.00 96.19 243 SER A N 1
ATOM 1731 C CA . SER A 1 243 ? 24.939 1.806 -36.177 1.00 96.19 243 SER A CA 1
ATOM 1732 C C . SER A 1 243 ? 23.697 0.939 -35.985 1.00 96.19 243 SER A C 1
ATOM 1734 O O . SER A 1 243 ? 23.413 0.068 -36.807 1.00 96.19 243 SER A O 1
ATOM 1736 N N . PHE A 1 244 ? 22.961 1.168 -34.898 1.00 94.62 244 PHE A N 1
ATOM 1737 C CA . PHE A 1 244 ? 21.778 0.387 -34.530 1.00 94.62 244 PHE A CA 1
ATOM 1738 C C . PHE A 1 244 ? 20.611 1.309 -34.173 1.00 94.62 244 PHE A C 1
ATOM 1740 O O . PHE A 1 244 ? 20.830 2.428 -33.708 1.00 94.62 244 PHE A O 1
ATOM 1747 N N . PRO A 1 245 ? 19.360 0.902 -34.414 1.00 95.06 245 PRO A N 1
ATOM 1748 C CA . PRO A 1 245 ? 18.207 1.665 -33.959 1.00 95.06 245 PRO A CA 1
ATOM 1749 C C . PRO A 1 245 ? 18.103 1.688 -32.430 1.00 95.06 245 PRO A C 1
ATOM 1751 O O . PRO A 1 245 ? 18.502 0.730 -31.775 1.00 95.06 245 PRO A O 1
ATOM 1754 N N . ILE A 1 246 ? 17.547 2.756 -31.853 1.00 94.56 246 ILE A N 1
ATOM 1755 C CA . ILE A 1 246 ? 17.290 2.858 -30.408 1.00 94.56 246 ILE A CA 1
ATOM 1756 C C . ILE A 1 246 ? 15.906 2.289 -30.121 1.00 94.56 246 ILE A C 1
ATOM 1758 O O . ILE A 1 246 ? 14.931 2.678 -30.768 1.00 94.56 246 ILE A O 1
ATOM 1762 N N . LEU A 1 247 ? 15.813 1.373 -29.159 1.00 94.88 247 LEU A N 1
ATOM 1763 C CA . LEU A 1 247 ? 14.536 0.853 -28.688 1.00 94.88 247 LEU A CA 1
ATOM 1764 C C . LEU A 1 247 ? 13.887 1.872 -27.746 1.00 94.88 247 LEU A C 1
ATOM 1766 O O . LEU A 1 247 ? 14.500 2.279 -26.759 1.00 94.88 247 LEU A O 1
ATOM 1770 N N . CYS A 1 248 ? 12.657 2.283 -28.042 1.00 95.81 248 CYS A N 1
ATOM 1771 C CA . CYS A 1 248 ? 11.939 3.297 -27.277 1.00 95.81 248 CYS A CA 1
ATOM 1772 C C . CYS A 1 248 ? 10.725 2.704 -26.562 1.00 95.81 248 CYS A C 1
ATOM 1774 O O . CYS A 1 248 ? 9.974 1.903 -27.124 1.00 95.81 248 CYS A O 1
ATOM 1776 N N . CYS A 1 249 ? 10.526 3.151 -25.328 1.00 95.50 249 CYS A N 1
ATOM 1777 C CA . CYS A 1 249 ? 9.453 2.771 -24.432 1.00 95.50 249 CYS A CA 1
ATOM 1778 C C . CYS A 1 249 ? 8.616 3.997 -24.047 1.00 95.50 249 CYS A C 1
ATOM 1780 O O . CYS A 1 249 ? 9.116 5.122 -24.067 1.00 95.50 249 CYS A O 1
ATOM 1782 N N . ALA A 1 250 ? 7.355 3.788 -23.676 1.00 94.06 250 ALA A N 1
ATOM 1783 C CA . ALA A 1 250 ? 6.509 4.808 -23.059 1.00 94.06 250 ALA A CA 1
ATOM 1784 C C . ALA A 1 250 ? 5.569 4.173 -22.026 1.00 94.06 250 ALA A C 1
ATOM 1786 O O . ALA A 1 250 ? 5.236 2.994 -22.129 1.00 94.06 250 ALA A O 1
ATOM 1787 N N . TYR A 1 251 ? 5.130 4.958 -21.043 1.00 90.00 251 TYR A N 1
ATOM 1788 C CA . TYR A 1 251 ? 4.037 4.565 -20.152 1.00 90.00 251 TYR A CA 1
ATOM 1789 C C . TYR A 1 251 ? 2.711 4.732 -20.905 1.00 90.00 251 TYR A C 1
ATOM 1791 O O . TYR A 1 251 ? 2.473 5.806 -21.468 1.00 90.00 251 TYR A O 1
ATOM 1799 N N . GLN A 1 252 ? 1.912 3.664 -20.965 1.00 81.75 252 GLN A N 1
ATOM 1800 C CA . GLN A 1 252 ? 0.559 3.671 -21.535 1.00 81.75 252 GLN A CA 1
ATOM 1801 C C . GLN A 1 252 ? -0.486 3.987 -20.470 1.00 81.75 252 GLN A C 1
ATOM 1803 O O . GLN A 1 252 ? -0.261 3.603 -19.300 1.00 81.75 252 GLN A O 1
#

Sequence (252 aa):
MAGSELVEGNRTIEVSFYDAALGGTELCAAPPQQVNVTRGAFRINVSSCEDELEAAPDTFVQLVVGADQLPATGAPRPRVGAVPYAVQAISAVTAANLSSSLPATAVETTGGTSVQARIDDIETKLGSLEAGPVIVGTTTQHTGNQSGLAGRLGFCRAAFGTSAFPCTGAEALRSIARGQAGSWTTNGTVWVDGGFSATAKPDTAENTNECQGWTSSATNIWGPGMYRDPQGVGVAQQTCNGSFPILCCAYQ

Secondary structure (DSSP, 8-state):
--PPPPP-EEEEEEEEEESSSSS--EEEEEEEEEEEEBTTB-----GGGHHHHHH-TT-EEEEEETTEEESPTTSPPPB----TTHHHHHHHHHHHH--S---GGG-B-TTS-BHHHHHHHHHHHHHHHHH-EEEEEEEEEE-SBSSHHHHHHHHHHHHH-TT-EEPBHHHHHHHHHTT--TT--SSEEEE-B--------TT------SHHHHB---TT-EEEEEEEETTEEEEEEEETT--EEEEEEEE-

Foldseek 3Di:
DPPPQFDFAWWWKKKWKALFQADGDTLDIDPTDTWTQDSNDTDDDPVVRVVSCLVRQFMFMWMDTPNDIPPHHGGTTDTPDDPPPPNVVVVVVVVVVPPDDDPQQPDQDPVRDGPVNVVVVVVVVVVLVLLAWAFQDWFFWDFLAQVFLVRQLVRQCVVRNNQKHFAAPVRCVSNVVVVRNHHPPDFDKAQGDPVPPPPPPVPDPPPQCQCVRSRHQDQPDWHWIWGQDPVGIDIDIDRRVDIHIGTMIGRD